Protein AF-D8M2W6-F1 (afdb_monomer)

InterPro domains:
  IPR029021 Protein-tyrosine phosphatase-like [SSF52799] (136-180)
  IPR039034 Inositol 3,4-bisphosphate 4-phosphatase [PTHR12187] (15-234)

Foldseek 3Di:
DDPVVVCVVVVCVPDDDDDDDADQDFDLDPVVVVCCVVCVPVLVVNLLSNVVSLVVVLVVVVQVVDPDDDDPDDLVQFADCPDPVRGHGNVVSVVVCCVVPPDSVDDDPLVVSLVVPVVCSVLSVVLVVVSPDPPSGDPCNVVSVLVVCVVVVHDDDDDDPLCAQQVLLVVQLSVLVVCCVVVVDPPVCSLVSSQVCLQPNDRLVVVCVVPVASAREDAPSSQVPDDPSSHHDPVRHDHDPD

Sequence (242 aa):
MTEFDFINTSRLHSLTIHVIPFFASIGVDVNQTISDLISQQNITIENNINRICFRDLLLYEVQLLSKDRLRPLSIALYNAPDSPAGTTIHMPRFFQYIFKNYDCSQTLDIDAINAQFPAVSEELRSVKRMLESKVLKNVDLILAFLDLAKKFHAGITVMCKSGKDRTGMLVSLSEVRAMGFANIIGNDSIQWYLDLIRGYGTRIMNAEKNTGKAQYMFNALQDKFLPDLLKAPRYNRGHGIT

Structure (mmCIF, N/CA/C/O backbone):
data_AF-D8M2W6-F1
#
_entry.id   AF-D8M2W6-F1
#
loop_
_atom_site.group_PDB
_atom_site.id
_atom_site.type_symbol
_atom_site.label_atom_id
_atom_site.label_alt_id
_atom_site.label_comp_id
_atom_site.label_asym_id
_atom_site.label_entity_id
_atom_site.label_seq_id
_atom_site.pdbx_PDB_ins_code
_atom_site.Cartn_x
_atom_site.Cartn_y
_atom_site.Cartn_z
_atom_site.occupancy
_atom_site.B_iso_or_equiv
_atom_site.auth_seq_id
_atom_site.auth_comp_id
_atom_site.auth_asym_id
_atom_site.auth_atom_id
_atom_site.pdbx_PDB_model_num
ATOM 1 N N . MET A 1 1 ? -14.587 -30.986 0.354 1.00 55.78 1 MET A N 1
ATOM 2 C CA . MET A 1 1 ? -15.642 -29.954 0.372 1.00 55.78 1 MET A CA 1
ATOM 3 C C . MET A 1 1 ? -15.114 -28.799 -0.452 1.00 55.78 1 MET A C 1
ATOM 5 O O . MET A 1 1 ? -14.031 -28.325 -0.135 1.00 55.78 1 MET A O 1
ATOM 9 N N . THR A 1 2 ? -15.761 -28.453 -1.563 1.00 82.06 2 THR A N 1
ATOM 10 C CA . THR A 1 2 ? -15.319 -27.317 -2.389 1.00 82.06 2 THR A CA 1
ATOM 11 C C . THR A 1 2 ? -15.711 -25.992 -1.719 1.00 82.06 2 THR A C 1
ATOM 13 O O . THR A 1 2 ? -16.596 -25.975 -0.863 1.00 82.06 2 THR A O 1
ATOM 16 N N . GLU A 1 3 ? -15.076 -24.872 -2.082 1.00 64.25 3 GLU A N 1
ATOM 17 C CA . GLU A 1 3 ? -15.460 -23.541 -1.568 1.00 64.25 3 GLU A CA 1
ATOM 18 C C . GLU A 1 3 ? -16.930 -23.212 -1.877 1.00 64.25 3 GLU A C 1
ATOM 20 O O . GLU A 1 3 ? -17.639 -22.651 -1.042 1.00 64.25 3 GLU A O 1
ATOM 25 N N . PHE A 1 4 ? -17.424 -23.641 -3.042 1.00 65.62 4 PHE A N 1
ATOM 26 C CA . PHE A 1 4 ? -18.830 -23.504 -3.419 1.00 65.62 4 PHE A CA 1
ATOM 27 C C . PHE A 1 4 ? -19.762 -24.356 -2.553 1.00 65.62 4 PHE A C 1
ATOM 29 O O . PHE A 1 4 ? -20.841 -23.885 -2.183 1.00 65.62 4 PHE A O 1
ATOM 36 N N . ASP A 1 5 ? -19.345 -25.568 -2.171 1.00 74.12 5 ASP A N 1
ATOM 37 C CA . ASP A 1 5 ? -20.110 -26.386 -1.225 1.00 74.12 5 ASP A CA 1
ATOM 38 C C . ASP A 1 5 ? -20.212 -25.683 0.128 1.00 74.12 5 ASP A C 1
ATOM 40 O O . ASP A 1 5 ? -21.303 -25.622 0.680 1.00 74.12 5 ASP A O 1
ATOM 44 N N . PHE A 1 6 ? -19.123 -25.078 0.621 1.00 72.75 6 PHE A N 1
ATOM 45 C CA . PHE A 1 6 ? -19.121 -24.333 1.883 1.00 72.75 6 PHE A CA 1
ATOM 46 C C . PHE A 1 6 ? -20.065 -23.124 1.855 1.00 72.75 6 PHE A C 1
ATOM 48 O O . PHE A 1 6 ? -20.808 -22.907 2.814 1.00 72.75 6 PHE A O 1
ATOM 55 N N . ILE A 1 7 ? -20.082 -22.353 0.764 1.00 69.62 7 ILE A N 1
ATOM 56 C CA . ILE A 1 7 ? -20.987 -21.203 0.594 1.00 69.62 7 ILE A CA 1
ATOM 57 C C . ILE A 1 7 ? -22.454 -21.661 0.593 1.00 69.62 7 ILE A C 1
ATOM 59 O O . ILE A 1 7 ? -23.294 -21.063 1.275 1.00 69.62 7 ILE A O 1
ATOM 63 N N . ASN A 1 8 ? -22.748 -22.751 -0.126 1.00 66.00 8 ASN A N 1
ATOM 64 C CA . ASN A 1 8 ? -24.074 -23.365 -0.191 1.00 66.00 8 ASN A CA 1
ATOM 65 C C . ASN A 1 8 ? -24.526 -23.902 1.174 1.00 66.00 8 ASN A C 1
ATOM 67 O O . ASN A 1 8 ? -25.620 -23.570 1.638 1.00 66.00 8 ASN A O 1
ATOM 71 N N . THR A 1 9 ? -23.691 -24.699 1.846 1.00 73.44 9 THR A N 1
ATOM 72 C CA . THR A 1 9 ? -24.032 -25.319 3.135 1.00 73.44 9 THR A CA 1
ATOM 73 C C . THR A 1 9 ? -24.126 -24.299 4.262 1.00 73.44 9 THR A C 1
ATOM 75 O O . THR A 1 9 ? -24.950 -24.456 5.160 1.00 73.44 9 THR A O 1
ATOM 78 N N . SER A 1 10 ? -23.335 -23.226 4.198 1.00 74.12 10 SER A N 1
ATOM 79 C CA . SER A 1 10 ? -23.307 -22.168 5.216 1.00 74.12 10 SER A CA 1
ATOM 80 C C . SER A 1 10 ? -24.365 -21.079 4.990 1.00 74.12 10 SER A C 1
ATOM 82 O O . SER A 1 10 ? -24.393 -20.099 5.731 1.00 74.12 10 SER A O 1
ATOM 84 N N . ARG A 1 11 ? -25.252 -21.236 3.989 1.00 68.31 11 ARG A N 1
ATOM 85 C CA . ARG A 1 11 ? -26.336 -20.289 3.649 1.00 68.31 11 ARG A CA 1
ATOM 86 C C . ARG A 1 11 ? -25.856 -18.841 3.470 1.00 68.31 11 ARG A C 1
ATOM 88 O O . ARG A 1 11 ? -26.590 -17.900 3.768 1.00 68.31 11 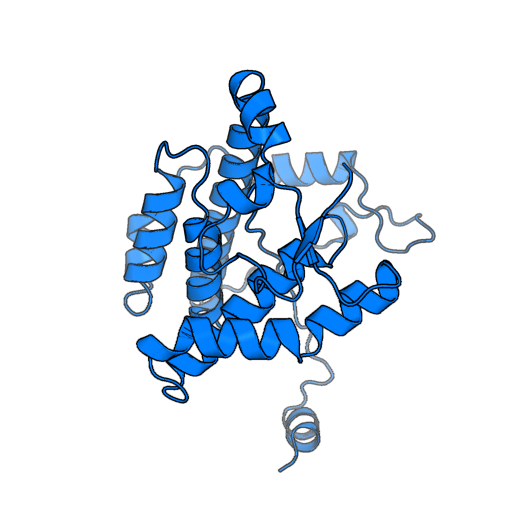ARG A O 1
ATOM 95 N N . LEU A 1 12 ? -24.639 -18.646 2.958 1.00 68.50 12 LEU A N 1
ATOM 96 C CA . LEU A 1 12 ? -24.058 -17.303 2.813 1.00 68.50 12 LEU A CA 1
ATOM 97 C C . LEU A 1 12 ? -24.709 -16.494 1.672 1.00 68.50 12 LEU A C 1
ATOM 99 O O . LEU A 1 12 ? -24.508 -15.288 1.594 1.00 68.50 12 LEU A O 1
ATOM 103 N N . HIS A 1 13 ? -25.534 -17.125 0.827 1.00 66.94 13 HIS A N 1
ATOM 104 C CA . HIS A 1 13 ? -26.205 -16.516 -0.337 1.00 66.94 13 HIS A CA 1
ATOM 105 C C . HIS A 1 13 ? -27.109 -15.321 -0.035 1.00 66.94 13 HIS A C 1
ATOM 107 O O . HIS A 1 13 ? -27.418 -14.548 -0.936 1.00 66.94 13 HIS A O 1
ATOM 113 N N . SER A 1 14 ? -27.561 -15.170 1.209 1.00 70.50 14 SER A N 1
ATOM 114 C CA . SER A 1 14 ? -28.421 -14.055 1.633 1.00 70.50 14 SER A CA 1
ATOM 115 C C . SER A 1 14 ? -27.714 -13.084 2.580 1.00 70.50 14 SER A C 1
ATOM 117 O O . SER A 1 14 ? -28.365 -12.220 3.165 1.00 70.50 14 SER A O 1
ATOM 119 N N . LEU A 1 15 ? -26.398 -13.229 2.765 1.00 71.12 15 LEU A N 1
ATOM 120 C CA . LEU A 1 15 ? -25.621 -12.330 3.607 1.00 71.12 15 LEU A CA 1
ATOM 121 C C . LEU A 1 15 ? -25.141 -11.120 2.812 1.00 71.12 15 LEU A C 1
ATOM 123 O O . LEU A 1 15 ? -24.516 -11.241 1.761 1.00 71.12 15 LEU A O 1
ATOM 127 N N . THR A 1 16 ? -25.376 -9.940 3.372 1.00 70.31 16 THR A N 1
ATOM 128 C CA . THR A 1 16 ? -24.775 -8.701 2.885 1.00 70.31 16 THR A CA 1
ATOM 129 C C . THR A 1 16 ? -23.376 -8.560 3.473 1.00 70.31 16 THR A C 1
ATOM 131 O O . THR A 1 16 ? -23.219 -8.445 4.690 1.00 70.31 16 THR A O 1
ATOM 134 N N . ILE A 1 17 ? -22.357 -8.541 2.613 1.00 74.56 17 ILE A N 1
ATOM 135 C CA . ILE A 1 17 ? -20.979 -8.218 2.996 1.00 74.56 17 ILE A CA 1
ATOM 136 C C . ILE A 1 17 ? -20.749 -6.734 2.719 1.00 74.56 17 ILE A C 1
ATOM 138 O O . ILE A 1 17 ? -20.920 -6.265 1.595 1.00 74.56 17 ILE A O 1
ATOM 142 N N . HIS A 1 18 ? -20.358 -5.991 3.750 1.00 73.25 18 HIS A N 1
ATOM 143 C CA . HIS A 1 18 ? -20.007 -4.583 3.619 1.00 73.25 18 HIS A CA 1
ATOM 144 C C . HIS A 1 18 ? -18.503 -4.436 3.408 1.00 73.25 18 HIS A C 1
ATOM 146 O O . HIS A 1 18 ? -17.713 -5.004 4.157 1.00 73.25 18 HIS A O 1
ATOM 152 N N . VAL A 1 19 ? -18.119 -3.646 2.407 1.00 77.94 19 VAL A N 1
ATOM 153 C CA . VAL A 1 19 ? -16.723 -3.286 2.144 1.00 77.94 19 VAL A CA 1
ATOM 154 C C . VAL A 1 19 ? -16.506 -1.859 2.628 1.00 77.94 19 VAL A C 1
ATOM 156 O O . VAL A 1 19 ? -17.160 -0.940 2.136 1.00 77.94 19 VAL A O 1
ATOM 159 N N . ILE A 1 20 ? -15.602 -1.679 3.592 1.00 81.69 20 ILE A N 1
ATOM 160 C CA . ILE A 1 20 ? -15.231 -0.366 4.125 1.00 81.69 20 ILE A CA 1
ATOM 161 C C . ILE A 1 20 ? -13.839 -0.007 3.589 1.00 81.69 20 ILE A C 1
ATOM 163 O O . ILE A 1 20 ? -12.870 -0.687 3.928 1.00 81.69 20 ILE A O 1
ATOM 167 N N . PRO A 1 21 ? -13.717 1.001 2.707 1.00 84.75 21 PRO A N 1
ATOM 168 C CA . PRO A 1 21 ? -12.430 1.384 2.148 1.00 84.75 21 PRO A CA 1
ATOM 169 C C . PRO A 1 21 ? -11.653 2.288 3.112 1.00 84.75 21 PRO A C 1
ATOM 171 O O . PRO A 1 21 ? -12.195 3.255 3.643 1.00 84.75 21 PRO A O 1
ATOM 174 N N . PHE A 1 22 ? -10.355 2.024 3.245 1.00 87.75 22 PHE A N 1
ATOM 175 C CA . PHE A 1 22 ? -9.396 2.903 3.913 1.00 87.75 22 PHE A CA 1
ATOM 176 C C . PHE A 1 22 ? -8.294 3.278 2.927 1.00 87.75 22 PHE A C 1
ATOM 178 O O . PHE A 1 22 ? -7.881 2.454 2.107 1.00 87.75 22 PHE A O 1
ATOM 185 N N . PHE A 1 23 ? -7.810 4.516 3.003 1.00 89.00 23 PHE A N 1
ATOM 186 C CA . PHE A 1 23 ? -6.789 5.017 2.090 1.00 89.00 23 PHE A CA 1
ATOM 187 C C . PHE A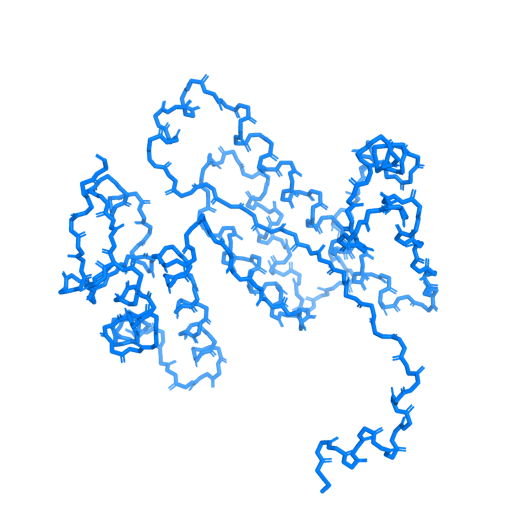 1 23 ? -5.470 5.256 2.818 1.00 89.00 23 PHE A C 1
ATOM 189 O O . PHE A 1 23 ? -5.422 5.870 3.879 1.00 89.00 23 PHE A O 1
ATOM 196 N N . ALA A 1 24 ? -4.390 4.804 2.193 1.00 89.06 24 ALA A N 1
ATOM 197 C CA . ALA A 1 24 ? -3.034 5.207 2.516 1.00 89.06 24 ALA A CA 1
ATOM 198 C C . ALA A 1 24 ? -2.418 5.795 1.247 1.00 89.06 24 ALA A C 1
ATOM 200 O O . ALA A 1 24 ? -2.439 5.171 0.183 1.00 89.06 24 ALA A O 1
ATOM 201 N N . SER A 1 25 ? -1.905 7.011 1.351 1.00 87.00 25 SER A N 1
ATOM 202 C CA . SER A 1 25 ? -1.406 7.799 0.229 1.00 87.00 25 SER A CA 1
ATOM 203 C C . SER A 1 25 ? 0.005 8.295 0.505 1.00 87.00 25 SER A C 1
ATOM 205 O O . SER A 1 25 ? 0.344 8.609 1.642 1.00 87.00 25 SER A O 1
ATOM 207 N N . ILE A 1 26 ? 0.838 8.309 -0.535 1.00 79.75 26 ILE A N 1
ATOM 208 C CA . ILE A 1 26 ? 2.197 8.846 -0.485 1.00 79.75 26 ILE A CA 1
ATOM 209 C C . ILE A 1 26 ? 2.545 9.488 -1.824 1.00 79.75 26 ILE A C 1
ATOM 211 O O . ILE A 1 26 ? 2.451 8.863 -2.890 1.00 79.75 26 ILE A O 1
ATOM 215 N N . GLY A 1 27 ? 3.006 10.731 -1.759 1.00 69.50 27 GLY A N 1
ATOM 216 C CA . GLY A 1 27 ? 3.519 11.470 -2.898 1.00 69.50 27 GLY A CA 1
ATOM 217 C C . GLY A 1 27 ? 4.914 10.985 -3.292 1.00 69.50 27 GLY A C 1
ATOM 218 O O . GLY A 1 27 ? 5.899 11.292 -2.627 1.00 69.50 27 GLY A O 1
ATOM 219 N N . VAL A 1 28 ? 5.026 10.279 -4.422 1.00 58.53 28 VAL A N 1
ATOM 220 C CA . VAL A 1 28 ? 6.311 9.766 -4.962 1.00 58.53 28 VAL A CA 1
ATOM 221 C C . VAL A 1 28 ? 6.871 10.645 -6.098 1.00 58.53 28 VAL A C 1
ATOM 223 O O . VAL A 1 28 ? 7.598 10.169 -6.963 1.00 58.53 28 VAL A O 1
ATOM 226 N N . ASP A 1 29 ? 6.493 11.923 -6.173 1.00 55.62 29 ASP A N 1
ATOM 227 C CA . ASP A 1 29 ? 6.907 12.810 -7.271 1.00 55.62 29 ASP A CA 1
ATOM 228 C C . ASP A 1 29 ? 7.964 13.831 -6.822 1.00 55.62 29 ASP A C 1
ATOM 230 O O . ASP A 1 29 ? 7.851 14.448 -5.762 1.00 55.62 29 ASP A O 1
ATOM 234 N N . VAL A 1 30 ? 9.002 13.988 -7.643 1.00 52.00 30 VAL A N 1
ATOM 235 C CA . VAL A 1 30 ? 10.160 14.863 -7.429 1.00 52.00 30 VAL A CA 1
ATOM 236 C C . VAL A 1 30 ? 9.902 16.279 -7.944 1.00 52.00 30 VAL A C 1
ATOM 238 O O . VAL A 1 30 ? 10.368 17.235 -7.329 1.00 52.00 30 VAL A O 1
ATOM 241 N N . ASN A 1 31 ? 9.090 16.437 -8.996 1.00 48.47 31 ASN A N 1
ATOM 242 C CA . ASN A 1 31 ? 8.586 17.755 -9.400 1.00 48.47 31 ASN A CA 1
ATOM 243 C C . ASN A 1 31 ? 7.638 18.303 -8.329 1.00 48.47 31 ASN A C 1
ATOM 245 O O . ASN A 1 31 ? 7.663 19.494 -8.024 1.00 48.47 31 ASN A O 1
ATOM 249 N N . GLN A 1 32 ? 6.895 17.399 -7.682 1.00 49.81 32 GLN A N 1
ATOM 250 C CA . GLN A 1 32 ? 6.163 17.703 -6.464 1.00 49.81 32 GLN A CA 1
ATOM 251 C C . GLN A 1 32 ? 7.141 18.043 -5.335 1.00 49.81 32 GLN A C 1
ATOM 253 O O . GLN A 1 32 ? 6.952 19.086 -4.766 1.00 49.81 32 GLN A O 1
ATOM 258 N N . THR A 1 33 ? 8.258 17.338 -5.085 1.00 46.72 33 THR A N 1
ATOM 259 C CA . THR A 1 33 ? 9.253 17.740 -4.048 1.00 46.72 33 THR A CA 1
ATOM 260 C C . THR A 1 33 ? 9.807 19.168 -4.222 1.00 46.72 33 THR A C 1
ATOM 262 O O . THR A 1 33 ? 9.994 19.873 -3.233 1.00 46.72 33 THR A O 1
ATOM 265 N N . ILE A 1 34 ? 10.051 19.620 -5.459 1.00 50.22 34 ILE A N 1
ATOM 266 C CA . ILE A 1 34 ? 10.475 21.007 -5.744 1.00 50.22 34 ILE A CA 1
ATOM 267 C C . ILE A 1 34 ? 9.300 21.983 -5.567 1.00 50.22 34 ILE A C 1
ATOM 269 O O . ILE A 1 34 ? 9.468 23.059 -4.998 1.00 50.22 34 ILE A O 1
ATOM 273 N N . SER A 1 35 ? 8.095 21.593 -5.988 1.00 48.81 35 SER A N 1
ATOM 274 C CA . SER A 1 35 ? 6.863 22.349 -5.741 1.00 48.81 35 SER A CA 1
ATOM 275 C C . SER A 1 35 ? 6.414 22.306 -4.273 1.00 48.81 35 SER A C 1
ATOM 277 O O . SER A 1 35 ? 5.733 23.216 -3.834 1.00 48.81 35 SER A O 1
ATOM 279 N N . ASP A 1 36 ? 6.822 21.320 -3.480 1.00 46.56 36 ASP A N 1
ATOM 280 C CA . ASP A 1 36 ? 6.480 21.084 -2.071 1.00 46.56 36 ASP A CA 1
ATOM 281 C C . ASP A 1 36 ? 7.340 21.963 -1.158 1.00 46.56 36 ASP A C 1
ATOM 283 O O . ASP A 1 36 ? 6.911 22.321 -0.062 1.00 46.56 36 ASP A O 1
ATOM 287 N N . LEU A 1 37 ? 8.513 22.400 -1.640 1.00 50.59 37 LEU A N 1
ATOM 288 C CA . LEU A 1 37 ? 9.212 23.554 -1.070 1.00 50.59 37 LEU A CA 1
ATOM 289 C C . LEU A 1 37 ? 8.371 24.843 -1.180 1.00 50.59 37 LEU A C 1
ATOM 291 O O . LEU A 1 37 ? 8.570 25.761 -0.391 1.00 50.59 37 LEU A O 1
ATOM 295 N N . ILE A 1 38 ? 7.432 24.903 -2.134 1.00 47.75 38 ILE A N 1
ATOM 296 C CA . ILE A 1 38 ? 6.571 26.060 -2.438 1.00 47.75 38 ILE A CA 1
ATOM 297 C C . ILE A 1 38 ? 5.111 25.837 -1.963 1.00 47.75 38 ILE A C 1
ATOM 299 O O . ILE A 1 38 ? 4.406 26.798 -1.674 1.00 47.75 38 ILE A O 1
ATOM 303 N N . SER A 1 39 ? 4.647 24.587 -1.820 1.00 53.22 39 SER A N 1
ATOM 304 C CA . SER A 1 39 ? 3.246 24.200 -1.573 1.00 53.22 39 SER A CA 1
ATOM 305 C C . SER A 1 39 ? 3.107 23.096 -0.508 1.00 53.22 39 SER A C 1
ATOM 307 O O . SER A 1 39 ? 2.500 22.048 -0.723 1.00 53.22 39 SER A O 1
ATOM 309 N N . GLN A 1 40 ? 3.621 23.366 0.699 1.00 62.09 40 GLN A N 1
ATOM 310 C CA . GLN A 1 40 ? 3.505 22.507 1.899 1.00 62.09 40 GLN A CA 1
ATOM 311 C C . GLN A 1 40 ? 2.076 21.988 2.173 1.00 62.09 40 GLN A C 1
ATOM 313 O O . GLN A 1 40 ? 1.897 20.935 2.783 1.00 62.09 40 GLN A O 1
ATOM 318 N N . GLN A 1 41 ? 1.058 22.700 1.683 1.00 68.12 41 GLN A N 1
ATOM 319 C CA . GLN A 1 41 ? -0.355 22.378 1.845 1.00 68.12 41 GLN A CA 1
ATOM 320 C C . GLN A 1 41 ? -0.737 20.983 1.320 1.00 68.12 41 GLN A C 1
ATOM 322 O O . GLN A 1 41 ? -1.519 20.300 1.975 1.00 68.12 41 GLN A O 1
ATOM 327 N N . ASN A 1 42 ? -0.175 20.519 0.197 1.00 72.62 42 ASN A N 1
ATOM 328 C CA . ASN A 1 42 ? -0.525 19.202 -0.358 1.00 72.62 42 ASN A CA 1
ATOM 329 C C . ASN A 1 42 ? -0.005 18.054 0.512 1.00 72.62 42 ASN A C 1
ATOM 331 O O . ASN A 1 42 ? -0.730 17.092 0.757 1.00 72.62 42 ASN A O 1
ATOM 335 N N . ILE A 1 43 ? 1.214 18.189 1.042 1.00 73.38 43 ILE A N 1
ATOM 336 C CA . ILE A 1 43 ? 1.784 17.233 2.001 1.00 73.38 43 ILE A CA 1
ATOM 337 C C . ILE A 1 43 ? 0.955 17.224 3.288 1.00 73.38 43 ILE A C 1
ATOM 339 O O . ILE A 1 43 ? 0.674 16.165 3.845 1.00 73.38 43 ILE A O 1
ATOM 343 N N . THR A 1 44 ? 0.526 18.397 3.766 1.00 77.50 44 THR A N 1
ATOM 344 C CA . THR A 1 44 ? -0.357 18.484 4.937 1.00 77.50 44 THR A CA 1
ATOM 345 C C . THR A 1 44 ? -1.695 17.788 4.690 1.00 77.50 44 THR A C 1
ATOM 347 O O . THR A 1 44 ? -2.153 17.045 5.554 1.00 77.50 44 THR A O 1
ATOM 350 N N . ILE A 1 45 ? -2.307 17.982 3.518 1.00 80.38 45 ILE A N 1
ATOM 351 C CA . ILE A 1 45 ? -3.559 17.313 3.145 1.00 80.38 45 ILE A CA 1
ATOM 352 C C . ILE A 1 45 ? -3.365 15.793 3.094 1.00 80.38 45 ILE A C 1
ATOM 354 O O . ILE A 1 45 ? -4.148 15.073 3.707 1.00 80.38 45 ILE A O 1
ATOM 358 N N . GLU A 1 46 ? -2.313 15.307 2.430 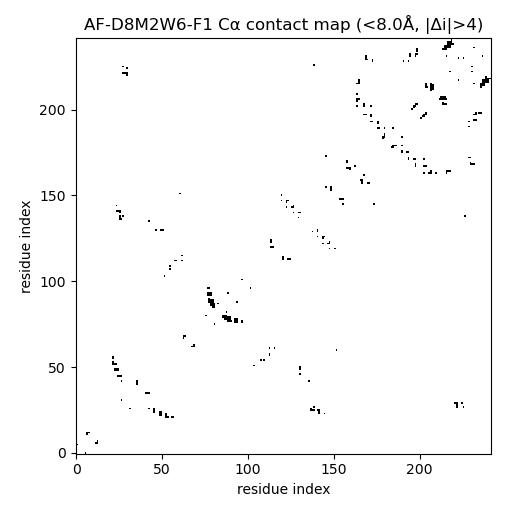1.00 82.81 46 GLU A N 1
ATOM 359 C CA . GLU A 1 46 ? -1.984 13.877 2.351 1.00 82.81 46 GLU A CA 1
ATOM 360 C C . GLU A 1 46 ? -1.814 13.256 3.747 1.00 82.81 46 GLU A C 1
ATOM 362 O O . GLU A 1 46 ? -2.445 12.249 4.076 1.00 82.81 46 GLU A O 1
ATOM 367 N N . ASN A 1 47 ? -1.036 13.906 4.617 1.00 81.44 47 ASN A N 1
ATOM 368 C CA . ASN A 1 47 ? -0.838 13.456 5.994 1.00 81.44 47 ASN A CA 1
ATOM 369 C C . ASN A 1 47 ? -2.139 13.460 6.806 1.00 81.44 47 ASN A C 1
ATOM 371 O O . ASN A 1 47 ? -2.380 12.529 7.574 1.00 81.44 47 ASN A O 1
ATOM 375 N N . ASN A 1 48 ? -2.996 14.468 6.631 1.00 81.94 48 ASN A N 1
ATOM 376 C CA . ASN A 1 48 ? -4.297 14.515 7.296 1.00 81.94 48 ASN A CA 1
ATOM 377 C C . ASN A 1 48 ? -5.213 13.381 6.821 1.00 81.94 48 ASN A C 1
ATOM 379 O O . ASN A 1 48 ? -5.830 12.723 7.655 1.00 81.94 48 ASN A O 1
ATOM 383 N N . ILE A 1 49 ? -5.255 13.098 5.514 1.00 84.56 49 ILE A N 1
ATOM 384 C CA . ILE A 1 49 ? -6.015 11.968 4.955 1.00 84.56 49 ILE A CA 1
ATOM 385 C C . ILE A 1 49 ? -5.526 10.651 5.560 1.00 84.56 49 ILE A C 1
ATOM 387 O O . ILE A 1 49 ? -6.338 9.868 6.051 1.00 84.56 49 ILE A O 1
ATOM 391 N N . ASN A 1 50 ? -4.209 10.426 5.587 1.00 88.88 50 ASN A N 1
ATOM 392 C CA . ASN A 1 50 ? -3.631 9.207 6.150 1.00 88.88 50 ASN A CA 1
ATOM 393 C C . ASN A 1 50 ? -3.933 9.059 7.648 1.00 88.88 50 ASN A C 1
ATOM 395 O O . ASN A 1 50 ? -4.238 7.959 8.103 1.00 88.88 50 ASN A O 1
ATOM 399 N N . ARG A 1 51 ? -3.886 10.155 8.420 1.00 84.81 51 ARG A N 1
ATOM 400 C CA . ARG A 1 51 ? -4.235 10.156 9.851 1.00 84.81 51 ARG A CA 1
ATOM 401 C C . ARG A 1 51 ? -5.699 9.806 10.082 1.00 84.81 51 ARG A C 1
ATOM 403 O O . ARG A 1 51 ? -5.980 8.968 10.930 1.00 84.81 51 ARG A O 1
ATOM 410 N N . ILE A 1 52 ? -6.606 10.417 9.321 1.00 81.88 52 ILE A N 1
ATOM 411 C CA . ILE A 1 52 ? -8.050 10.154 9.385 1.00 81.88 52 ILE A CA 1
ATOM 412 C C . ILE A 1 52 ? -8.332 8.688 9.034 1.00 81.88 52 ILE A C 1
ATOM 414 O O . ILE A 1 52 ? -8.986 7.992 9.805 1.00 81.88 52 ILE A O 1
ATOM 418 N N . CYS A 1 53 ? -7.765 8.187 7.932 1.00 87.75 53 CYS A N 1
ATOM 419 C CA . CYS A 1 53 ? -7.959 6.801 7.505 1.00 87.75 53 CYS A CA 1
ATOM 420 C C . CYS A 1 53 ? -7.366 5.792 8.496 1.00 87.75 53 CYS A C 1
ATOM 422 O O . CYS A 1 53 ? -7.983 4.762 8.748 1.00 87.75 53 CYS A O 1
ATOM 424 N N . PHE A 1 54 ? -6.199 6.083 9.083 1.00 88.06 54 PHE A N 1
ATOM 425 C CA . PHE A 1 54 ? -5.623 5.248 10.137 1.00 88.06 54 PHE A CA 1
ATOM 426 C C . PHE A 1 54 ? -6.532 5.214 11.368 1.00 88.06 54 PHE A C 1
ATOM 428 O O . PHE A 1 54 ? -6.846 4.137 11.859 1.00 88.06 54 PHE A O 1
ATOM 435 N N . ARG A 1 55 ? -7.024 6.374 11.816 1.00 84.50 55 ARG A N 1
ATOM 436 C CA . ARG A 1 55 ? -8.010 6.483 12.901 1.00 84.50 55 ARG A CA 1
ATOM 437 C C . ARG A 1 55 ? -9.246 5.620 12.631 1.00 84.50 55 ARG A C 1
ATOM 439 O O . ARG A 1 55 ? -9.645 4.852 13.503 1.00 84.50 55 ARG A O 1
ATOM 446 N N . ASP A 1 56 ? -9.831 5.731 11.443 1.00 82.69 56 ASP A N 1
ATOM 447 C CA . ASP A 1 56 ? -11.054 5.001 11.100 1.00 82.69 56 ASP A CA 1
ATOM 448 C C . ASP A 1 56 ? -10.837 3.504 10.992 1.00 82.69 56 ASP A C 1
ATOM 450 O O . ASP A 1 56 ? -11.705 2.744 11.413 1.00 82.69 56 ASP A O 1
ATOM 454 N N . LEU A 1 57 ? -9.679 3.082 10.482 1.00 86.75 57 LEU A N 1
ATOM 455 C CA . LEU A 1 57 ? -9.298 1.676 10.462 1.00 86.75 57 LEU A CA 1
ATOM 456 C C . LEU A 1 57 ? -9.299 1.109 11.884 1.00 86.75 57 LEU A C 1
ATOM 458 O O . LEU A 1 57 ? -9.916 0.079 12.128 1.00 86.75 57 LEU A O 1
ATOM 462 N N . LEU A 1 58 ? -8.675 1.800 12.841 1.00 85.69 58 LEU A N 1
ATOM 463 C CA . LEU A 1 58 ? -8.625 1.315 14.222 1.00 85.69 58 LEU A CA 1
ATOM 464 C C . LEU A 1 58 ? -9.995 1.299 14.893 1.00 85.69 58 LEU A C 1
ATOM 466 O O . LEU A 1 58 ? -10.318 0.347 15.598 1.00 85.69 58 LEU A O 1
ATOM 470 N N . LEU A 1 59 ? -10.812 2.330 14.671 1.00 81.62 59 LEU A N 1
ATOM 471 C CA . LEU A 1 59 ? -12.180 2.347 15.185 1.00 81.62 59 LEU A CA 1
ATOM 472 C C . LEU A 1 59 ? -13.015 1.206 14.606 1.00 81.62 59 LEU A C 1
ATOM 474 O O . LEU A 1 59 ? -13.754 0.561 15.346 1.00 81.62 59 LEU A O 1
ATOM 478 N N . TYR A 1 60 ? -12.874 0.942 13.308 1.00 83.25 60 TYR A N 1
ATOM 479 C CA . TYR A 1 60 ? -13.542 -0.168 12.645 1.00 83.25 60 TYR A CA 1
ATOM 480 C C . TYR A 1 60 ? -13.105 -1.517 13.225 1.00 83.25 60 TYR A C 1
ATOM 482 O O . TYR A 1 60 ? -13.957 -2.337 13.552 1.00 83.25 60 TYR A O 1
ATOM 490 N N . GLU A 1 61 ? -11.808 -1.728 13.449 1.00 84.88 61 GLU A N 1
ATOM 491 C CA . GLU A 1 61 ? -11.296 -2.959 14.063 1.00 84.88 61 GLU A CA 1
ATOM 492 C C . GLU A 1 61 ? -11.778 -3.138 15.512 1.00 84.88 61 GLU A C 1
ATOM 494 O O . GLU A 1 61 ? -12.228 -4.220 15.889 1.00 84.88 61 GLU A O 1
ATOM 499 N N . VAL A 1 62 ? -11.771 -2.074 16.332 1.00 82.44 62 VAL A N 1
ATOM 500 C CA . VAL A 1 62 ? -12.300 -2.133 17.714 1.00 82.44 62 VAL A CA 1
ATOM 501 C C . VAL A 1 62 ? -13.770 -2.520 17.680 1.00 82.44 62 VAL A C 1
ATOM 503 O O . VAL A 1 62 ? -14.260 -3.291 18.506 1.00 82.44 62 VAL A O 1
ATOM 506 N N . GLN A 1 63 ? -14.483 -1.991 16.696 1.00 80.50 63 GLN A N 1
ATOM 507 C CA . GLN A 1 63 ? -15.879 -2.283 16.505 1.00 80.50 63 GLN A CA 1
ATOM 508 C C . GLN A 1 63 ? -16.130 -3.717 16.022 1.00 80.50 63 GLN A C 1
ATOM 510 O O . GLN A 1 63 ? -17.097 -4.327 16.466 1.00 80.50 63 GLN A O 1
ATOM 515 N N . LEU A 1 64 ? -15.283 -4.281 15.159 1.00 80.00 64 LEU A N 1
ATOM 516 C CA . LEU A 1 64 ? -15.383 -5.690 14.766 1.00 80.00 64 LEU A CA 1
ATOM 517 C C . LEU A 1 64 ? -15.231 -6.633 15.967 1.00 80.00 64 LEU A C 1
ATOM 519 O O . LEU A 1 64 ? -15.863 -7.690 15.998 1.00 80.00 64 LEU A O 1
ATOM 523 N N . LEU A 1 65 ? -14.429 -6.240 16.961 1.00 78.81 65 LEU A N 1
ATOM 524 C CA . LEU A 1 65 ? -14.292 -6.962 18.227 1.00 78.81 65 LEU A CA 1
ATOM 525 C C . LEU A 1 65 ? -15.470 -6.727 19.185 1.00 78.81 65 LEU A C 1
ATOM 527 O O . LEU A 1 65 ? -15.746 -7.570 20.045 1.00 78.81 65 LEU A O 1
ATOM 531 N N . SER A 1 66 ? -16.171 -5.598 19.064 1.00 77.56 66 SER A N 1
ATOM 532 C CA . SER A 1 66 ? -17.313 -5.274 19.914 1.00 77.56 66 SER A CA 1
ATOM 533 C C . SER A 1 66 ? -18.582 -6.001 19.443 1.00 77.56 66 SER A C 1
ATOM 535 O O . SER A 1 66 ? -18.807 -6.260 18.262 1.00 77.56 66 SER A O 1
ATOM 537 N N . LYS A 1 67 ? -19.449 -6.384 20.389 1.00 65.75 67 LYS A N 1
ATOM 538 C CA . LYS A 1 67 ? -20.712 -7.076 20.064 1.00 65.75 67 LYS A CA 1
ATOM 539 C C . LYS A 1 67 ? -21.737 -6.152 19.386 1.00 65.75 67 LYS A C 1
ATOM 541 O O . LYS A 1 67 ? -22.661 -6.651 18.741 1.00 65.75 67 LYS A O 1
ATOM 546 N N . ASP A 1 68 ? -21.555 -4.836 19.499 1.00 61.47 68 ASP A N 1
ATOM 547 C CA . ASP A 1 68 ? -22.426 -3.815 18.921 1.00 61.47 68 ASP A CA 1
ATOM 548 C C . ASP A 1 68 ? -21.987 -3.466 17.495 1.00 61.47 68 ASP A C 1
ATOM 550 O O . ASP A 1 68 ? -21.264 -2.505 17.217 1.00 61.47 68 ASP A O 1
ATOM 554 N N . ARG A 1 69 ? -22.482 -4.259 16.543 1.00 60.06 69 ARG A N 1
ATOM 555 C CA . ARG A 1 69 ? -22.386 -3.920 15.122 1.00 60.06 69 ARG A CA 1
ATOM 556 C C . ARG A 1 69 ? -23.213 -2.660 14.859 1.00 60.06 69 ARG A C 1
ATOM 558 O O . ARG A 1 69 ? -24.440 -2.689 14.962 1.00 60.06 69 ARG A O 1
ATOM 565 N N . LEU A 1 70 ? -22.565 -1.555 14.482 1.00 55.53 70 LEU A N 1
ATOM 566 C CA . LEU A 1 70 ? -23.280 -0.386 13.968 1.00 55.53 70 LEU A CA 1
ATOM 567 C C . LEU A 1 70 ? -23.946 -0.826 12.677 1.00 55.53 70 LEU A C 1
ATOM 569 O O . LEU A 1 70 ? -23.337 -1.490 11.835 1.00 55.53 70 LEU A O 1
ATOM 573 N N . ARG A 1 71 ? -25.200 -0.416 12.508 1.00 56.34 71 ARG A N 1
ATOM 574 C CA . ARG A 1 71 ? -25.816 -0.467 11.191 1.00 56.34 71 ARG A CA 1
ATOM 575 C C . ARG A 1 71 ? -25.018 0.466 10.281 1.00 56.34 71 ARG A C 1
ATOM 577 O O . ARG A 1 71 ? -24.908 1.648 10.615 1.00 56.34 71 ARG A O 1
ATOM 584 N N . PRO A 1 72 ? -24.457 -0.033 9.169 1.00 55.34 72 PRO A N 1
ATOM 585 C CA . PRO A 1 72 ? -23.775 0.832 8.228 1.00 55.34 72 PRO A CA 1
ATOM 586 C C . PRO A 1 72 ? -24.752 1.904 7.744 1.00 55.34 72 PRO A C 1
ATOM 588 O O . PRO A 1 72 ? -25.910 1.626 7.419 1.00 55.34 72 PRO A O 1
ATOM 591 N N . LEU A 1 73 ? -24.284 3.148 7.753 1.00 59.59 73 LEU A N 1
ATOM 592 C CA . LEU A 1 73 ? -25.057 4.291 7.291 1.00 59.59 73 LEU A CA 1
ATOM 593 C C . LEU A 1 73 ? -25.311 4.147 5.787 1.00 59.59 73 LEU A C 1
ATOM 595 O O . LEU A 1 73 ? -24.412 3.822 5.012 1.00 59.59 73 LEU A O 1
ATOM 599 N N . SER A 1 74 ? -26.566 4.348 5.382 1.00 65.56 74 SER A N 1
ATOM 600 C CA . SER A 1 74 ? -26.992 4.114 4.003 1.00 65.56 74 SER A CA 1
ATOM 601 C C . SER A 1 74 ? -26.277 5.056 3.037 1.00 65.56 74 SER A C 1
ATOM 603 O O . SER A 1 74 ? -26.349 6.276 3.175 1.00 65.56 74 SER A O 1
ATOM 605 N N . ILE A 1 75 ? -25.661 4.486 2.001 1.00 66.12 75 ILE A N 1
ATOM 606 C CA . ILE A 1 75 ? -25.028 5.224 0.896 1.00 66.12 75 ILE A CA 1
ATOM 607 C C . ILE A 1 75 ? -26.057 6.132 0.180 1.00 66.12 75 ILE A C 1
ATOM 609 O O . ILE A 1 75 ? -25.707 7.177 -0.370 1.00 66.12 75 ILE A O 1
ATOM 613 N N . ALA A 1 76 ? -27.357 5.816 0.273 1.00 66.94 76 ALA A N 1
ATOM 614 C CA . ALA A 1 76 ? -28.438 6.663 -0.239 1.00 66.94 76 ALA A CA 1
ATOM 615 C C . ALA A 1 76 ? -28.458 8.080 0.371 1.00 66.94 76 ALA A C 1
ATOM 617 O O . ALA A 1 76 ? -29.023 8.992 -0.228 1.00 66.94 76 ALA A O 1
ATOM 618 N N . LEU A 1 77 ? -27.830 8.286 1.536 1.00 70.75 77 LEU A N 1
ATOM 619 C CA . LEU A 1 77 ? -27.744 9.596 2.187 1.00 70.75 77 LEU A CA 1
ATOM 620 C C . LEU A 1 77 ? -26.923 10.609 1.380 1.00 70.75 77 LEU A C 1
ATOM 622 O O . LEU A 1 77 ? -27.179 11.807 1.481 1.00 70.75 77 LEU A O 1
ATOM 626 N N . TYR A 1 78 ? -25.956 10.147 0.584 1.00 73.69 78 TYR A N 1
ATOM 627 C CA . TYR A 1 78 ? -25.050 11.020 -0.167 1.00 73.69 78 TYR A CA 1
ATOM 628 C C . TYR A 1 78 ? -24.909 10.669 -1.652 1.00 73.69 78 TYR A C 1
ATOM 630 O O . TYR A 1 78 ? -24.266 11.422 -2.384 1.00 73.69 78 TYR A O 1
ATOM 638 N N . ASN A 1 79 ? -25.534 9.593 -2.130 1.00 77.25 79 ASN A N 1
ATOM 639 C CA . ASN A 1 79 ? -25.649 9.338 -3.563 1.00 77.25 79 ASN A CA 1
ATOM 640 C C . ASN A 1 79 ? -26.625 10.311 -4.243 1.00 77.25 79 ASN A C 1
ATOM 642 O O . ASN A 1 79 ? -27.584 10.801 -3.641 1.00 77.25 79 ASN A O 1
ATOM 646 N N . ALA A 1 80 ? -26.372 10.562 -5.526 1.00 72.38 80 ALA A N 1
ATOM 647 C CA . ALA A 1 80 ? -27.290 11.176 -6.469 1.00 72.38 80 ALA A CA 1
ATOM 648 C C . ALA A 1 80 ? -28.219 10.074 -7.017 1.00 72.38 80 ALA A C 1
ATOM 650 O O . ALA A 1 80 ? -27.781 9.303 -7.875 1.00 72.38 80 ALA A O 1
ATOM 651 N N . PRO A 1 81 ? -29.467 9.958 -6.519 1.00 65.19 81 PRO A N 1
ATOM 652 C CA . PRO A 1 81 ? -30.381 8.885 -6.918 1.00 65.19 81 PRO A CA 1
ATOM 653 C C . PRO A 1 81 ? -30.777 8.962 -8.400 1.00 65.19 81 PRO A C 1
ATOM 655 O O . PRO A 1 81 ? -31.136 7.948 -8.984 1.00 65.19 81 PRO A O 1
ATOM 658 N N . ASP A 1 82 ? -30.645 10.142 -9.008 1.00 70.06 82 ASP A N 1
ATOM 659 C CA . ASP A 1 82 ? -31.078 10.423 -10.381 1.00 70.06 82 ASP A CA 1
ATOM 660 C C . ASP A 1 82 ? -29.938 10.304 -11.411 1.00 70.06 82 ASP A C 1
ATOM 662 O O . ASP A 1 82 ? -30.122 10.604 -12.590 1.00 70.06 82 ASP A O 1
ATOM 666 N N . SER A 1 83 ? -28.732 9.904 -10.986 1.00 67.56 83 SER A N 1
ATOM 667 C CA . SER A 1 83 ? -27.605 9.743 -11.908 1.00 67.56 83 SER A CA 1
ATOM 668 C C . SER A 1 83 ? -27.760 8.464 -12.741 1.00 67.56 83 SER A C 1
ATOM 670 O O . SER A 1 83 ? -27.869 7.381 -12.160 1.00 67.56 83 SER A O 1
ATOM 672 N N . PRO A 1 84 ? -27.642 8.532 -14.083 1.00 56.66 84 PRO A N 1
ATOM 673 C CA . PRO A 1 84 ? -27.625 7.350 -14.950 1.00 56.66 84 PRO A CA 1
ATOM 674 C C . PRO A 1 84 ? -26.510 6.349 -14.606 1.00 56.66 84 PRO A C 1
ATOM 676 O O . PRO A 1 84 ? -26.596 5.181 -14.970 1.00 56.66 84 PRO A O 1
ATOM 679 N N . ALA A 1 85 ? -25.461 6.798 -13.903 1.00 61.47 85 ALA A N 1
ATOM 680 C CA . ALA A 1 85 ? -24.347 5.965 -13.455 1.00 61.47 85 ALA A CA 1
ATOM 681 C C . ALA A 1 85 ? -24.619 5.223 -12.127 1.00 61.47 85 ALA A C 1
ATOM 683 O O . ALA A 1 85 ? -23.727 4.548 -11.621 1.00 61.47 85 ALA A O 1
ATOM 684 N N . GLY A 1 86 ? -25.813 5.360 -11.532 1.00 54.56 86 GLY A N 1
ATOM 685 C CA . GLY A 1 86 ? -26.303 4.562 -10.396 1.00 54.56 86 GLY A CA 1
ATOM 686 C C . GLY A 1 86 ? -25.649 4.823 -9.029 1.00 54.56 86 GLY A C 1
ATOM 687 O O . GLY A 1 86 ? -26.245 4.506 -8.003 1.00 54.56 86 GLY A O 1
ATOM 688 N N . THR A 1 87 ? -24.456 5.426 -8.978 1.00 63.16 87 THR A N 1
ATOM 689 C CA . THR A 1 87 ? -23.697 5.668 -7.732 1.00 63.16 87 THR A CA 1
ATOM 690 C C . THR A 1 87 ? -22.820 6.926 -7.797 1.00 63.16 87 THR A C 1
ATOM 692 O O . THR A 1 87 ? -21.658 6.914 -7.389 1.00 63.16 87 THR A O 1
ATOM 695 N N . THR A 1 88 ? -23.323 8.030 -8.352 1.00 74.88 88 THR A N 1
ATOM 696 C CA . THR A 1 88 ? -22.571 9.299 -8.342 1.00 74.88 88 THR A CA 1
ATOM 697 C C . THR A 1 88 ? -22.722 9.987 -6.988 1.00 74.88 88 THR A C 1
ATOM 699 O O . THR A 1 88 ? -23.836 10.150 -6.503 1.00 74.88 88 THR A O 1
ATOM 702 N N . ILE A 1 89 ? -21.618 10.417 -6.378 1.00 78.44 89 ILE A N 1
ATOM 703 C CA . ILE A 1 89 ? -21.643 11.146 -5.103 1.00 78.44 89 ILE A CA 1
ATOM 704 C C . ILE A 1 89 ? -22.234 12.544 -5.330 1.00 78.44 89 ILE A C 1
ATOM 706 O O . ILE A 1 89 ? -21.713 13.331 -6.120 1.00 78.44 89 ILE A O 1
ATOM 710 N N . HIS A 1 90 ? -23.301 12.883 -4.607 1.00 84.19 90 HIS A N 1
ATOM 711 C CA . HIS A 1 90 ? -23.854 14.233 -4.588 1.00 84.19 90 HIS A CA 1
ATOM 712 C C . HIS A 1 90 ? -23.079 15.084 -3.572 1.00 84.19 90 HIS A C 1
ATOM 714 O O . HIS A 1 90 ? -23.404 15.096 -2.381 1.00 84.19 90 HIS A O 1
ATOM 720 N N . MET A 1 91 ? -22.055 15.808 -4.039 1.00 83.38 91 MET A N 1
ATOM 721 C CA . MET A 1 91 ? -21.078 16.511 -3.188 1.00 83.38 91 MET A CA 1
ATOM 722 C C . MET A 1 91 ? -21.696 17.334 -2.038 1.00 83.38 91 MET A C 1
ATOM 724 O O . MET A 1 91 ? -21.257 17.154 -0.906 1.00 83.38 91 MET A O 1
ATOM 728 N N . PRO A 1 92 ? -22.755 18.151 -2.232 1.00 86.06 92 PRO A N 1
ATOM 729 C CA . PRO A 1 92 ? -23.393 18.855 -1.114 1.00 86.06 92 PRO A CA 1
ATOM 730 C C . PRO A 1 92 ? -23.958 17.941 -0.016 1.00 86.06 92 PRO A C 1
ATOM 732 O O . PRO A 1 92 ? -23.806 18.233 1.168 1.00 86.06 92 PRO A O 1
ATOM 735 N N . ARG A 1 93 ? -24.585 16.818 -0.396 1.00 83.38 93 ARG A N 1
ATOM 736 C CA . ARG A 1 93 ? -25.146 15.849 0.562 1.00 83.38 93 ARG A CA 1
ATOM 737 C C . ARG A 1 93 ? -24.027 15.099 1.268 1.00 83.38 93 ARG A C 1
ATOM 739 O O . ARG A 1 93 ? -24.110 14.874 2.468 1.00 83.38 93 ARG A O 1
ATOM 746 N N . PHE A 1 94 ? -22.969 14.766 0.532 1.00 82.31 94 PHE A N 1
ATOM 747 C CA . PHE A 1 94 ? -21.764 14.172 1.093 1.00 82.31 94 PHE A CA 1
ATOM 748 C C . PHE A 1 94 ? -21.112 15.087 2.134 1.00 82.31 94 PHE A C 1
ATOM 750 O O . PHE A 1 94 ? -20.871 14.647 3.250 1.00 82.31 94 PHE A O 1
ATOM 757 N N . PHE A 1 95 ? -20.908 16.372 1.833 1.00 81.88 95 PHE A N 1
ATOM 758 C CA . PHE A 1 95 ? -20.354 17.313 2.808 1.00 81.88 95 PHE A CA 1
ATOM 759 C C . PHE A 1 95 ? -21.246 17.457 4.039 1.00 81.88 95 PHE A C 1
ATOM 761 O O . PHE A 1 95 ? -20.750 17.339 5.155 1.00 81.88 95 PHE A O 1
ATOM 768 N N . GLN A 1 96 ? -22.558 17.644 3.862 1.00 83.00 96 GLN A N 1
ATOM 769 C CA . GLN A 1 96 ? -23.499 17.674 4.989 1.00 83.00 96 GLN A CA 1
ATOM 770 C C . GLN A 1 96 ? -23.430 16.395 5.828 1.00 83.00 96 GLN A C 1
ATOM 772 O O . GLN A 1 96 ? -23.452 16.457 7.055 1.00 83.00 96 GLN A O 1
ATOM 777 N N . TYR A 1 97 ? -23.324 15.239 5.174 1.00 79.69 97 TYR A N 1
ATOM 778 C CA . TYR A 1 97 ? -23.168 13.956 5.841 1.00 79.69 97 TYR A CA 1
ATOM 779 C C . TYR A 1 97 ? -21.873 13.897 6.659 1.00 79.69 97 TYR A C 1
ATOM 781 O O . TYR A 1 97 ? -21.934 13.529 7.832 1.00 79.69 97 TYR A O 1
ATOM 789 N N . ILE A 1 98 ? -20.736 14.290 6.077 1.00 78.12 98 ILE A N 1
ATOM 790 C CA . ILE A 1 98 ? -19.442 14.329 6.767 1.00 78.12 98 ILE A CA 1
ATOM 791 C C . ILE A 1 98 ? -19.519 15.273 7.968 1.00 78.12 98 ILE A C 1
ATOM 793 O O . ILE A 1 98 ? -19.275 14.837 9.084 1.00 78.12 98 ILE A O 1
ATOM 797 N N . PHE A 1 99 ? -19.968 16.516 7.791 1.00 79.12 99 PHE A N 1
ATOM 798 C CA . PHE A 1 99 ? -20.049 17.481 8.895 1.00 79.12 99 PHE A CA 1
ATOM 799 C C . PHE A 1 99 ? -21.020 17.073 10.010 1.00 79.12 99 PHE A C 1
ATOM 801 O O . PHE A 1 99 ? -20.844 17.489 11.150 1.00 79.12 99 PHE A O 1
ATOM 808 N N . LYS A 1 100 ? -22.049 16.274 9.701 1.00 80.31 100 LYS A N 1
ATOM 809 C CA . LYS A 1 100 ? -23.024 15.807 10.693 1.00 80.31 100 LYS A CA 1
ATOM 810 C C . LYS A 1 100 ? -22.558 14.570 11.459 1.00 80.31 100 LYS A C 1
ATOM 812 O O . LYS A 1 100 ? -22.876 14.440 12.636 1.00 80.31 100 LYS A O 1
ATOM 817 N N . ASN A 1 101 ? -21.901 13.631 10.779 1.00 72.25 101 ASN A N 1
ATOM 818 C CA . ASN A 1 101 ? -21.617 12.302 11.333 1.00 72.25 101 ASN A CA 1
ATOM 819 C C . ASN A 1 101 ? -20.140 12.092 11.666 1.00 72.25 101 ASN A C 1
ATOM 821 O O . ASN A 1 101 ? -19.804 11.104 12.314 1.00 72.25 101 ASN A O 1
ATOM 825 N N . TYR A 1 102 ? -19.264 12.977 11.200 1.00 71.44 102 TYR A N 1
ATOM 826 C CA . TYR A 1 102 ? -17.829 12.817 11.312 1.00 71.44 102 TYR A CA 1
ATOM 827 C C . TYR A 1 102 ? -17.230 14.006 12.064 1.00 71.44 102 TYR A C 1
ATOM 829 O O . TYR A 1 102 ? -17.094 15.108 11.533 1.00 71.44 102 TYR A O 1
ATOM 837 N N . ASP A 1 103 ? -16.878 13.776 13.327 1.00 71.75 103 ASP A N 1
ATOM 838 C CA . ASP A 1 103 ? -16.219 14.775 14.160 1.00 71.75 103 ASP A CA 1
ATOM 839 C C . ASP A 1 103 ? -14.697 14.706 13.970 1.00 71.75 103 ASP A C 1
ATOM 841 O O . ASP A 1 103 ? -13.985 13.989 14.674 1.00 71.75 103 ASP A O 1
ATOM 845 N N . CYS A 1 104 ? -14.189 15.478 13.005 1.00 63.97 104 CYS A N 1
ATOM 846 C CA . CYS A 1 104 ? -12.750 15.624 12.763 1.00 63.97 104 CYS A CA 1
ATOM 847 C C . CYS A 1 104 ? -11.998 16.302 13.924 1.00 63.97 104 CYS A C 1
ATOM 849 O O . CYS A 1 104 ? -10.768 16.315 13.906 1.00 63.97 104 CYS A O 1
ATOM 851 N N . SER A 1 105 ? -12.702 16.904 14.891 1.00 67.19 105 SER A N 1
ATOM 852 C CA . SER A 1 105 ? -12.089 17.542 16.062 1.00 67.19 105 SER A CA 1
ATOM 853 C C . SER A 1 105 ? -11.903 16.580 17.235 1.00 67.19 105 SER A C 1
ATOM 855 O O . SER A 1 105 ? -11.136 16.872 18.154 1.00 67.19 105 SER A O 1
ATOM 857 N N . GLN A 1 106 ? -12.543 15.408 17.184 1.00 70.44 106 GLN A N 1
ATOM 858 C CA . GLN A 1 106 ? -12.416 14.391 18.214 1.00 70.44 106 GLN A CA 1
ATOM 859 C C . GLN A 1 106 ? -10.987 13.832 18.259 1.00 70.44 106 GLN A C 1
ATOM 861 O O . GLN A 1 106 ? -10.548 13.084 17.381 1.00 70.44 106 GLN A O 1
ATOM 866 N N . THR A 1 107 ? -10.273 14.140 19.339 1.00 66.88 107 THR A N 1
ATOM 867 C CA . THR A 1 107 ? -8.999 13.501 19.669 1.00 66.88 107 THR A CA 1
ATOM 868 C C . THR A 1 107 ? -9.246 12.042 20.042 1.00 66.88 107 THR A C 1
ATOM 870 O O . THR A 1 107 ? -9.926 11.763 21.031 1.00 66.88 107 THR A O 1
ATOM 873 N N . LEU A 1 108 ? -8.699 11.106 19.266 1.00 69.19 108 LEU A N 1
ATOM 874 C CA . LEU A 1 108 ? -8.675 9.701 19.660 1.00 69.19 108 LEU A CA 1
ATOM 875 C C . LEU A 1 108 ? -7.446 9.404 20.499 1.00 69.19 108 LEU A C 1
ATOM 877 O O . LEU A 1 108 ? -6.326 9.747 20.116 1.00 69.19 108 LEU A O 1
ATOM 881 N N . ASP A 1 109 ? -7.661 8.677 21.588 1.00 78.50 109 ASP A N 1
ATOM 882 C CA . ASP A 1 109 ? -6.581 8.030 22.314 1.00 78.50 109 ASP A CA 1
ATOM 883 C C . ASP A 1 109 ? -6.134 6.780 21.543 1.00 78.50 109 ASP A C 1
ATOM 885 O O . ASP A 1 109 ? -6.591 5.657 21.771 1.00 78.50 109 ASP A O 1
ATOM 889 N N . ILE A 1 110 ? -5.254 7.003 20.566 1.00 73.31 110 ILE A N 1
ATOM 890 C CA . ILE A 1 110 ? -4.675 5.936 19.748 1.00 73.31 110 ILE A CA 1
ATOM 891 C C . ILE A 1 110 ? -3.917 4.935 20.634 1.00 73.31 110 ILE A C 1
ATOM 893 O O . ILE A 1 110 ? -3.874 3.758 20.297 1.00 73.31 110 ILE A O 1
ATOM 897 N N . ASP A 1 111 ? -3.351 5.352 21.773 1.00 78.31 111 ASP A N 1
ATOM 898 C CA . ASP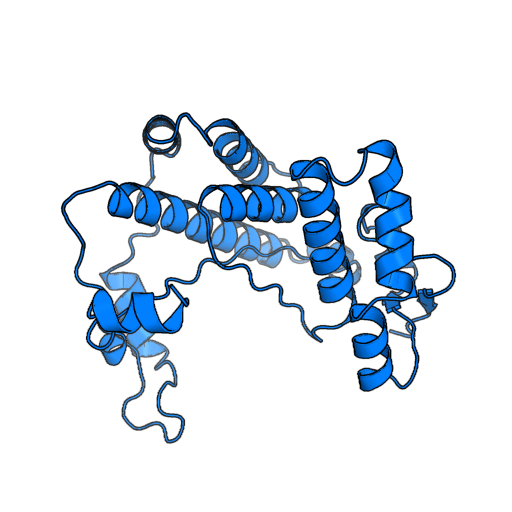 A 1 111 ? -2.615 4.440 22.656 1.00 78.31 111 ASP A CA 1
ATOM 899 C C . ASP A 1 111 ? -3.556 3.494 23.405 1.00 78.31 111 ASP A C 1
ATOM 901 O O . ASP A 1 111 ? -3.298 2.288 23.453 1.00 78.31 111 ASP A O 1
ATOM 905 N N . ALA A 1 112 ? -4.687 4.000 23.901 1.00 82.25 112 ALA A N 1
ATOM 906 C CA . ALA A 1 112 ? -5.736 3.165 24.480 1.00 82.25 112 ALA A CA 1
ATOM 907 C C . ALA A 1 112 ? -6.338 2.194 23.452 1.00 82.25 112 ALA A C 1
ATOM 909 O O . ALA A 1 112 ? -6.647 1.050 23.787 1.00 82.25 112 ALA A O 1
ATOM 910 N N . ILE A 1 113 ? -6.482 2.618 22.192 1.00 77.25 113 ILE A N 1
ATOM 911 C CA . ILE A 1 113 ? -6.940 1.733 21.114 1.00 77.25 113 ILE A CA 1
ATOM 912 C C . ILE A 1 113 ? -5.877 0.673 20.799 1.00 77.25 113 ILE A C 1
ATOM 914 O O . ILE A 1 113 ? -6.192 -0.512 20.759 1.00 77.25 113 ILE A O 1
ATOM 918 N N . ASN A 1 114 ? -4.609 1.066 20.660 1.00 77.44 114 ASN A N 1
ATOM 919 C CA . ASN A 1 114 ? -3.496 0.146 20.416 1.00 77.44 114 ASN A CA 1
ATOM 920 C C . ASN A 1 114 ? -3.377 -0.929 21.506 1.00 77.44 114 ASN A C 1
ATOM 922 O O . ASN A 1 114 ? -3.034 -2.072 21.204 1.00 77.44 114 ASN A O 1
ATOM 926 N N . ALA A 1 115 ? -3.682 -0.591 22.764 1.00 81.88 115 ALA A N 1
ATOM 927 C CA . ALA A 1 115 ? -3.677 -1.541 23.875 1.00 81.88 115 ALA A CA 1
ATOM 928 C C . ALA A 1 115 ? -4.690 -2.691 23.702 1.00 81.88 115 ALA A C 1
ATOM 930 O O . ALA A 1 115 ? -4.485 -3.769 24.258 1.00 81.88 115 ALA A O 1
ATOM 931 N N . GLN A 1 116 ? -5.744 -2.499 22.900 1.00 83.25 116 GLN A N 1
ATOM 932 C CA . GLN A 1 116 ? -6.729 -3.542 22.587 1.00 83.25 116 GLN A CA 1
ATOM 933 C C . GLN A 1 116 ? -6.214 -4.556 21.552 1.00 83.25 116 GLN A C 1
ATOM 935 O O . GLN A 1 116 ? -6.793 -5.631 21.410 1.00 83.25 116 GLN A O 1
ATOM 940 N N . PHE A 1 117 ? -5.098 -4.260 20.874 1.00 84.50 117 PHE A N 1
ATOM 941 C CA . PHE A 1 117 ? -4.529 -5.088 19.809 1.00 84.50 117 PHE A CA 1
ATOM 942 C C . PHE A 1 117 ? -3.079 -5.514 20.100 1.00 84.50 117 PHE A C 1
ATOM 944 O O . PHE A 1 117 ? -2.160 -5.166 19.352 1.00 84.50 117 PHE A O 1
ATOM 951 N N . PRO A 1 118 ? -2.824 -6.306 21.159 1.00 83.94 118 PRO A N 1
ATOM 952 C CA . PRO A 1 118 ? -1.462 -6.642 21.580 1.00 83.94 118 PRO A CA 1
ATOM 953 C C . PRO A 1 118 ? -0.644 -7.337 20.478 1.00 83.94 118 PRO A C 1
ATOM 955 O O . PRO A 1 118 ? 0.542 -7.046 20.320 1.00 83.94 118 PRO A O 1
ATOM 958 N N . ALA A 1 119 ? -1.288 -8.188 19.672 1.00 85.06 119 ALA A N 1
ATOM 959 C CA . ALA A 1 119 ? -0.652 -8.969 18.608 1.00 85.06 119 ALA A CA 1
ATOM 960 C C . ALA A 1 119 ? -0.154 -8.141 17.407 1.00 85.06 119 ALA A C 1
ATOM 962 O O . ALA A 1 119 ? 0.674 -8.635 16.645 1.00 85.06 119 ALA A O 1
ATOM 963 N N . VAL A 1 120 ? -0.656 -6.914 17.233 1.00 86.06 120 VAL A N 1
ATOM 964 C CA . VAL A 1 120 ? -0.279 -6.002 16.131 1.00 86.06 120 VAL A CA 1
ATOM 965 C C . VAL A 1 120 ? 0.196 -4.643 16.648 1.00 86.06 120 VAL A C 1
ATOM 967 O O . VAL A 1 120 ? 0.274 -3.656 15.918 1.00 86.06 120 VAL A O 1
ATOM 970 N N . SER A 1 121 ? 0.480 -4.573 17.951 1.00 86.75 121 SER A N 1
ATOM 971 C CA . SER A 1 121 ? 0.790 -3.326 18.648 1.00 86.75 121 SER A CA 1
ATOM 972 C C . SER A 1 121 ? 2.045 -2.642 18.107 1.00 86.75 121 SER A C 1
ATOM 974 O O . SER A 1 121 ? 2.120 -1.415 18.122 1.00 86.75 121 SER A O 1
ATOM 976 N N . GLU A 1 122 ? 3.010 -3.402 17.589 1.00 88.62 122 GLU A N 1
ATOM 977 C CA . GLU A 1 122 ? 4.234 -2.841 17.022 1.00 88.62 122 GLU A CA 1
ATOM 978 C C . GLU A 1 122 ? 3.997 -2.228 15.639 1.00 88.62 122 GLU A C 1
ATOM 980 O O . GLU A 1 122 ? 4.438 -1.110 15.378 1.00 88.62 122 GLU A O 1
ATOM 985 N N . GLU A 1 123 ? 3.230 -2.895 14.776 1.00 90.56 123 GLU A N 1
ATOM 986 C CA . GLU A 1 123 ? 2.821 -2.358 13.478 1.00 90.56 123 GLU A CA 1
ATOM 987 C C . GLU A 1 123 ? 2.015 -1.064 13.656 1.00 90.56 123 GLU A C 1
ATOM 989 O O . GLU A 1 123 ? 2.273 -0.064 12.981 1.00 90.56 123 GLU A O 1
ATOM 994 N N . LEU A 1 124 ? 1.108 -1.043 14.637 1.00 90.81 124 LEU A N 1
ATOM 995 C CA . LEU A 1 124 ? 0.324 0.137 14.997 1.00 90.81 124 LEU A CA 1
ATOM 996 C C . LEU A 1 124 ? 1.190 1.300 15.488 1.00 90.81 124 LEU A C 1
ATOM 998 O O . LEU A 1 124 ? 1.042 2.431 15.013 1.00 90.81 124 LEU A O 1
ATOM 1002 N N . ARG A 1 125 ? 2.126 1.039 16.410 1.00 88.12 125 ARG A N 1
ATOM 1003 C CA . ARG A 1 125 ? 3.081 2.053 16.883 1.00 88.12 125 ARG A CA 1
ATOM 1004 C C . ARG A 1 125 ? 3.973 2.558 15.757 1.00 88.12 125 ARG A C 1
ATOM 1006 O O . ARG A 1 125 ? 4.268 3.751 15.714 1.00 88.12 125 ARG A O 1
ATOM 1013 N N . SER A 1 126 ? 4.384 1.679 14.845 1.00 89.88 126 SER A N 1
ATOM 1014 C CA . SER A 1 126 ? 5.199 2.041 13.687 1.00 89.88 126 SER A CA 1
ATOM 1015 C C . SER A 1 126 ? 4.462 3.031 12.784 1.00 89.88 126 SER A C 1
ATOM 1017 O O . SER A 1 126 ? 4.983 4.120 12.532 1.00 89.88 126 SER A O 1
ATOM 1019 N N . VAL A 1 127 ? 3.219 2.722 12.389 1.00 91.19 127 VAL A N 1
ATOM 1020 C CA . VAL A 1 127 ? 2.380 3.630 11.584 1.00 91.19 127 VAL A CA 1
ATOM 1021 C C . VAL A 1 127 ? 2.144 4.951 12.321 1.00 91.19 127 VAL A C 1
ATOM 1023 O O . VAL A 1 127 ? 2.377 6.013 11.744 1.00 91.19 127 VAL A O 1
ATOM 1026 N N . LYS A 1 128 ? 1.775 4.911 13.612 1.00 89.19 128 LYS A N 1
ATOM 1027 C CA . LYS A 1 128 ? 1.580 6.115 14.439 1.00 89.19 128 LYS A CA 1
ATOM 1028 C C . LYS A 1 128 ? 2.823 7.008 14.441 1.00 89.19 128 LYS A C 1
ATOM 1030 O O . LYS A 1 128 ? 2.741 8.181 14.083 1.00 89.19 128 LYS A O 1
ATOM 1035 N N . ARG A 1 129 ? 3.990 6.442 14.761 1.00 89.06 129 ARG A N 1
ATOM 1036 C CA . ARG A 1 129 ? 5.268 7.167 14.792 1.00 89.06 129 ARG A CA 1
ATOM 1037 C C . ARG A 1 129 ? 5.595 7.794 13.438 1.00 89.06 129 ARG A C 1
ATOM 1039 O O . ARG A 1 129 ? 6.084 8.919 13.385 1.00 89.06 129 ARG A O 1
ATOM 1046 N N . MET A 1 130 ? 5.336 7.085 12.340 1.00 89.00 130 MET A N 1
ATOM 1047 C CA . MET A 1 130 ? 5.581 7.601 10.992 1.00 89.00 130 MET A CA 1
ATOM 1048 C C . MET A 1 130 ? 4.628 8.749 10.627 1.00 89.00 130 MET A C 1
ATOM 1050 O O . MET A 1 130 ? 5.088 9.740 10.063 1.00 89.00 130 MET A O 1
ATOM 1054 N N . LEU A 1 131 ? 3.348 8.666 11.003 1.00 86.75 131 LEU A N 1
ATOM 1055 C CA . LEU A 1 131 ? 2.353 9.733 10.803 1.00 86.75 131 LEU A CA 1
ATOM 1056 C C . LEU A 1 131 ? 2.612 10.979 11.664 1.00 86.75 131 LEU A C 1
ATOM 1058 O O . LEU A 1 131 ? 2.209 12.087 11.297 1.00 86.75 131 LEU A O 1
ATOM 1062 N N . GLU A 1 132 ? 3.242 10.811 12.825 1.00 85.25 132 GLU A N 1
ATOM 1063 C CA . GLU A 1 132 ? 3.650 11.899 13.724 1.00 85.25 132 GLU A CA 1
ATOM 1064 C C . GLU A 1 132 ? 5.002 12.509 13.340 1.00 85.25 132 GLU A C 1
ATOM 1066 O O . GLU A 1 132 ? 5.313 13.637 13.737 1.00 85.25 132 GLU A O 1
ATOM 1071 N N . SER A 1 133 ? 5.801 11.794 12.544 1.00 81.94 133 SER A N 1
ATOM 1072 C CA . SER A 1 133 ? 7.095 12.282 12.086 1.00 81.94 133 SER A CA 1
ATOM 1073 C C . SER A 1 133 ? 6.941 13.537 11.220 1.00 81.94 133 SER A C 1
ATOM 1075 O O . SER A 1 133 ? 6.033 13.655 10.401 1.00 81.94 133 SER A O 1
ATOM 1077 N N . LYS A 1 134 ? 7.874 14.485 11.362 1.00 70.31 134 LYS A N 1
ATOM 1078 C CA . LYS A 1 134 ? 7.955 15.680 10.498 1.00 70.31 134 LYS A CA 1
ATOM 1079 C C . LYS A 1 134 ? 8.651 15.393 9.161 1.00 70.31 134 LYS A C 1
ATOM 1081 O O . LYS A 1 134 ? 9.058 16.320 8.463 1.00 70.31 134 LYS A O 1
ATOM 1086 N N . VAL A 1 135 ? 8.847 14.117 8.827 1.00 70.94 135 VAL A N 1
ATOM 1087 C CA . VAL A 1 135 ? 9.498 13.711 7.584 1.00 70.94 135 VAL A CA 1
ATOM 1088 C C . VAL A 1 135 ? 8.518 13.956 6.447 1.00 70.94 135 VAL A C 1
ATOM 1090 O O . VAL A 1 135 ? 7.457 13.346 6.387 1.00 70.94 135 VAL A O 1
ATOM 1093 N N . LEU A 1 136 ? 8.889 14.861 5.542 1.00 60.81 136 LEU A N 1
ATOM 1094 C CA . LEU A 1 136 ? 8.017 15.312 4.455 1.00 60.81 136 LEU A CA 1
ATOM 1095 C C . LEU A 1 136 ? 7.565 14.171 3.537 1.00 60.81 136 LEU A C 1
ATOM 1097 O O . LEU A 1 136 ? 6.454 14.214 3.021 1.00 60.81 136 LEU A O 1
ATOM 1101 N N . LYS A 1 137 ? 8.422 13.166 3.326 1.00 66.31 137 LYS A N 1
ATOM 1102 C CA . LYS A 1 137 ? 8.123 11.984 2.512 1.00 66.31 137 LYS A CA 1
ATOM 1103 C C . LYS A 1 137 ? 8.700 10.752 3.176 1.00 66.31 137 LYS A C 1
ATOM 1105 O O . LYS A 1 137 ? 9.912 10.551 3.171 1.00 66.31 137 LYS A O 1
ATOM 1110 N N . ASN A 1 138 ? 7.824 9.939 3.747 1.00 75.00 138 ASN A N 1
ATOM 1111 C CA . ASN A 1 138 ? 8.207 8.688 4.372 1.00 75.00 138 ASN A CA 1
ATOM 1112 C C . ASN A 1 138 ? 7.642 7.528 3.557 1.00 75.00 138 ASN A C 1
ATOM 1114 O O . ASN A 1 138 ? 6.509 7.114 3.764 1.00 75.00 138 ASN A O 1
ATOM 1118 N N . VAL A 1 139 ? 8.423 7.011 2.611 1.00 76.00 139 VAL A N 1
ATOM 1119 C CA . VAL A 1 139 ? 7.978 5.889 1.774 1.00 76.00 139 VAL A CA 1
ATOM 1120 C C . VAL A 1 139 ? 7.735 4.629 2.612 1.00 76.00 139 VAL A C 1
ATOM 1122 O O . VAL A 1 139 ? 6.894 3.813 2.246 1.00 76.00 139 VAL A O 1
ATOM 1125 N N . ASP A 1 140 ? 8.369 4.500 3.777 1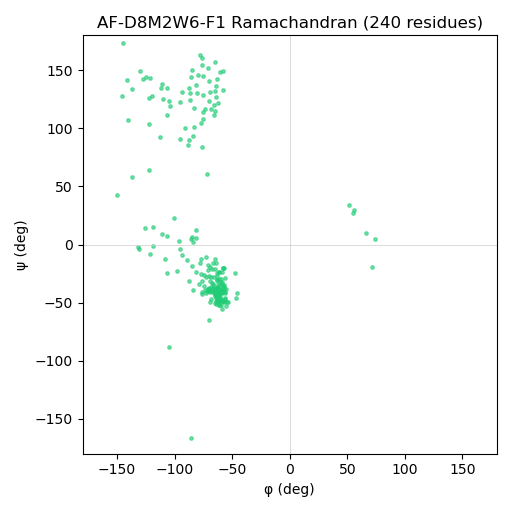.00 83.19 140 ASP A N 1
ATOM 1126 C CA . ASP A 1 140 ? 8.142 3.367 4.674 1.00 83.19 140 ASP A CA 1
ATOM 1127 C C . ASP A 1 140 ? 6.736 3.376 5.281 1.00 83.19 140 ASP A C 1
ATOM 1129 O O . ASP A 1 140 ? 6.231 2.315 5.641 1.00 83.19 140 ASP A O 1
ATOM 1133 N N . LEU A 1 141 ? 6.048 4.526 5.316 1.00 87.88 141 LEU A N 1
ATOM 1134 C CA . LEU A 1 141 ? 4.675 4.601 5.815 1.00 87.88 141 LEU A CA 1
ATOM 1135 C C . LEU A 1 141 ? 3.709 3.772 4.951 1.00 87.88 141 LEU A C 1
ATOM 1137 O O . LEU A 1 141 ? 2.850 3.094 5.512 1.00 87.88 141 LEU A O 1
ATOM 1141 N N . ILE A 1 142 ? 3.867 3.725 3.617 1.00 88.38 142 ILE A N 1
ATOM 1142 C CA . ILE A 1 142 ? 3.013 2.851 2.786 1.00 88.38 142 ILE A CA 1
ATOM 1143 C C . ILE A 1 142 ? 3.282 1.373 3.093 1.00 88.38 142 ILE A C 1
ATOM 1145 O O . ILE A 1 142 ? 2.362 0.561 3.089 1.00 88.38 142 ILE A O 1
ATOM 1149 N N . LEU A 1 143 ? 4.539 1.017 3.377 1.00 88.31 143 LEU A N 1
ATOM 1150 C CA . LEU A 1 143 ? 4.920 -0.353 3.714 1.00 88.31 143 LEU A CA 1
ATOM 1151 C C . LEU A 1 143 ? 4.368 -0.746 5.085 1.00 88.31 143 LEU A C 1
ATOM 1153 O O . LEU A 1 143 ? 3.823 -1.836 5.218 1.00 88.31 143 LEU A O 1
ATOM 1157 N N . ALA A 1 144 ? 4.421 0.165 6.058 1.00 90.88 144 ALA A N 1
ATOM 1158 C CA . ALA A 1 144 ? 3.827 -0.028 7.373 1.00 90.88 144 ALA A CA 1
ATOM 1159 C C . ALA A 1 144 ? 2.300 -0.207 7.285 1.00 90.88 144 ALA A C 1
ATOM 1161 O O . ALA A 1 144 ? 1.754 -1.111 7.914 1.00 90.88 144 ALA A O 1
ATOM 1162 N N . PHE A 1 145 ? 1.612 0.575 6.444 1.00 91.88 145 PHE A N 1
ATOM 1163 C CA . PHE A 1 145 ? 0.186 0.365 6.172 1.00 91.88 145 PHE A CA 1
ATOM 1164 C C . PHE A 1 145 ? -0.101 -0.992 5.518 1.00 91.88 145 PHE A C 1
ATOM 1166 O O . PHE A 1 145 ? -1.083 -1.634 5.878 1.00 91.88 145 PHE A O 1
ATOM 1173 N N . LEU A 1 146 ? 0.734 -1.450 4.579 1.00 90.12 146 LEU A N 1
ATOM 1174 C CA . LEU A 1 146 ? 0.571 -2.768 3.955 1.00 90.12 146 LEU A CA 1
ATOM 1175 C C . LEU A 1 146 ? 0.768 -3.909 4.956 1.00 90.12 146 LEU A C 1
ATOM 1177 O O . LEU A 1 146 ? 0.006 -4.874 4.928 1.00 90.12 146 LEU A O 1
ATOM 1181 N N . ASP A 1 147 ? 1.778 -3.816 5.820 1.00 88.94 147 ASP A N 1
ATOM 1182 C CA . ASP A 1 147 ? 2.012 -4.809 6.869 1.00 88.94 147 ASP A CA 1
ATOM 1183 C C . ASP A 1 147 ? 0.831 -4.839 7.851 1.00 88.94 147 ASP A C 1
ATOM 1185 O O . ASP A 1 147 ? 0.311 -5.913 8.153 1.00 88.94 147 ASP A O 1
ATOM 1189 N N . LEU A 1 148 ? 0.335 -3.668 8.267 1.00 90.81 148 LEU A N 1
ATOM 1190 C CA . LEU A 1 148 ? -0.836 -3.562 9.134 1.00 90.81 148 LEU A CA 1
ATOM 1191 C C . LEU A 1 148 ? -2.099 -4.141 8.478 1.00 90.81 148 LEU A C 1
ATOM 1193 O O . LEU A 1 148 ? -2.801 -4.942 9.089 1.00 90.81 148 LEU A O 1
ATOM 1197 N N . ALA A 1 149 ? -2.361 -3.799 7.215 1.00 90.19 149 ALA A N 1
ATOM 1198 C CA . ALA A 1 149 ? -3.492 -4.326 6.455 1.00 90.19 149 ALA A CA 1
ATOM 1199 C C . ALA A 1 149 ? -3.448 -5.859 6.356 1.00 90.19 149 ALA A C 1
ATOM 1201 O O . ALA A 1 149 ? -4.476 -6.515 6.506 1.00 90.19 149 ALA A O 1
ATOM 1202 N N . LYS A 1 150 ? -2.258 -6.449 6.171 1.00 88.19 150 LYS A N 1
ATOM 1203 C CA . LYS A 1 150 ? -2.079 -7.911 6.185 1.00 88.19 150 LYS A CA 1
ATOM 1204 C C . LYS A 1 150 ? -2.430 -8.515 7.544 1.00 88.19 150 LYS A C 1
ATOM 1206 O O . LYS A 1 150 ? -3.066 -9.565 7.582 1.00 88.19 150 LYS A O 1
ATOM 1211 N N . LYS A 1 151 ? -2.041 -7.865 8.644 1.00 88.56 151 LYS A N 1
ATOM 1212 C CA . LYS A 1 151 ? -2.356 -8.326 10.004 1.00 88.56 151 LYS A CA 1
ATOM 1213 C C . LYS A 1 151 ? -3.845 -8.248 10.339 1.00 88.56 151 LYS A C 1
ATOM 1215 O O . LYS A 1 151 ? -4.336 -9.118 11.047 1.00 88.56 151 LYS A O 1
ATOM 1220 N N . PHE A 1 152 ? -4.552 -7.260 9.797 1.00 88.50 152 PHE A N 1
ATOM 1221 C CA . PHE A 1 152 ? -6.013 -7.156 9.888 1.00 88.50 152 PHE A CA 1
ATOM 1222 C C . PHE A 1 152 ? -6.758 -7.960 8.813 1.00 88.50 152 PHE A C 1
ATOM 1224 O O . PHE A 1 152 ? -7.975 -7.869 8.707 1.00 88.50 152 PHE A O 1
ATOM 1231 N N . HIS A 1 153 ? -6.056 -8.763 8.005 1.00 88.19 153 HIS A N 1
ATOM 1232 C CA . HIS A 1 153 ? -6.654 -9.549 6.919 1.00 88.19 153 HIS A CA 1
ATOM 1233 C C . HIS A 1 153 ? -7.459 -8.704 5.911 1.00 88.19 153 HIS A C 1
ATOM 1235 O O . HIS A 1 153 ? -8.405 -9.187 5.286 1.00 88.19 153 HIS A O 1
ATOM 1241 N N . ALA A 1 154 ? -7.074 -7.440 5.727 1.00 88.88 154 ALA A N 1
ATOM 1242 C CA . ALA A 1 154 ? -7.743 -6.519 4.824 1.00 88.88 154 ALA A CA 1
ATOM 1243 C C . ALA A 1 154 ? -7.411 -6.820 3.353 1.00 88.88 154 ALA A C 1
ATOM 1245 O O . ALA A 1 154 ? -6.286 -7.180 2.995 1.00 88.88 154 ALA A O 1
ATOM 1246 N N . GLY A 1 155 ? -8.392 -6.606 2.472 1.00 89.94 155 GLY A N 1
ATOM 1247 C CA . GLY A 1 155 ? -8.169 -6.605 1.027 1.00 89.94 155 GLY A CA 1
ATOM 1248 C C . GLY A 1 155 ? -7.347 -5.386 0.602 1.00 89.94 155 GLY A C 1
ATOM 1249 O O . GLY A 1 155 ? -7.667 -4.258 0.970 1.00 89.94 155 GLY A O 1
ATOM 1250 N N . ILE A 1 156 ? -6.294 -5.595 -0.193 1.00 90.69 156 ILE A N 1
ATOM 1251 C CA . ILE A 1 156 ? -5.352 -4.534 -0.577 1.00 90.69 156 ILE A CA 1
ATOM 1252 C C . ILE A 1 156 ? -5.518 -4.193 -2.057 1.00 90.69 156 ILE A C 1
ATOM 1254 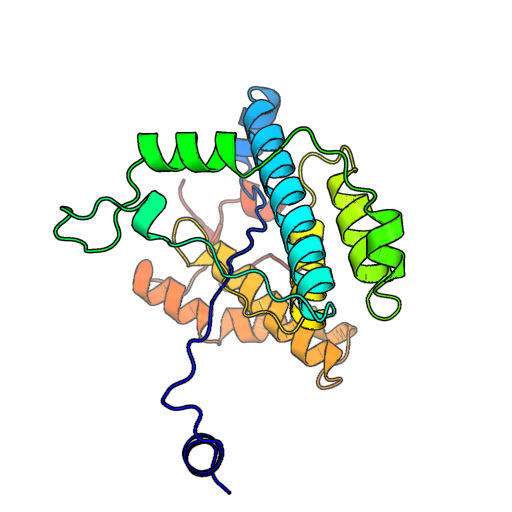O O . ILE A 1 156 ? -5.371 -5.049 -2.926 1.00 90.69 156 ILE A O 1
ATOM 1258 N N . THR A 1 157 ? -5.745 -2.911 -2.346 1.00 91.19 157 THR A N 1
ATOM 1259 C CA . THR A 1 157 ? -5.719 -2.363 -3.709 1.00 91.19 157 THR A CA 1
ATOM 1260 C C . THR A 1 157 ? -4.642 -1.291 -3.813 1.00 91.19 157 THR A C 1
ATOM 1262 O O . THR A 1 157 ? -4.625 -0.345 -3.031 1.00 91.19 157 THR A O 1
ATOM 1265 N N . VAL A 1 158 ? -3.757 -1.410 -4.806 1.00 91.25 158 VAL A N 1
ATOM 1266 C CA . VAL A 1 158 ? -2.714 -0.412 -5.079 1.00 91.25 158 VAL A CA 1
ATOM 1267 C C . VAL A 1 158 ? -3.083 0.401 -6.310 1.00 91.25 158 VAL A C 1
ATOM 1269 O O . VAL A 1 158 ? -3.217 -0.140 -7.408 1.00 91.25 158 VAL A O 1
ATOM 1272 N N . MET A 1 159 ? -3.157 1.719 -6.152 1.00 89.62 159 MET A N 1
ATOM 1273 C CA . MET A 1 159 ? -3.480 2.645 -7.233 1.00 89.62 159 MET A CA 1
ATOM 1274 C C . MET A 1 159 ? -2.407 3.723 -7.394 1.00 89.62 159 MET A C 1
ATOM 1276 O O . MET A 1 159 ? -1.804 4.192 -6.435 1.00 89.62 159 MET A O 1
ATOM 1280 N N . CYS A 1 160 ? -2.162 4.113 -8.641 1.00 88.50 160 CYS A N 1
ATOM 1281 C CA . CYS A 1 160 ? -1.416 5.319 -8.988 1.00 88.50 160 CYS A CA 1
ATOM 1282 C C . CYS A 1 160 ? -2.030 5.924 -10.259 1.00 88.50 160 CYS A C 1
ATOM 1284 O O . CYS A 1 160 ? -2.864 5.279 -10.892 1.00 88.50 160 CYS A O 1
ATOM 1286 N N . LYS A 1 161 ? -1.585 7.119 -10.677 1.00 85.38 161 LYS A N 1
ATOM 1287 C CA . LYS A 1 161 ? -2.162 7.869 -11.816 1.00 85.38 161 LYS A CA 1
ATOM 1288 C C . LYS A 1 161 ? -2.412 7.026 -13.076 1.00 85.38 161 LYS A C 1
ATOM 1290 O O . LYS A 1 161 ? -3.422 7.216 -13.736 1.00 85.38 161 LYS A O 1
ATOM 1295 N N . SER A 1 162 ? -1.484 6.138 -13.433 1.00 83.75 162 SER A N 1
ATOM 1296 C CA . SER A 1 162 ? -1.544 5.360 -14.678 1.00 83.75 162 SER A CA 1
ATOM 1297 C C . SER A 1 162 ? -1.614 3.847 -14.464 1.00 83.75 162 SER A C 1
ATOM 1299 O O . SER A 1 162 ? -1.652 3.108 -15.440 1.00 83.75 162 SER A O 1
ATOM 1301 N N . GLY A 1 163 ? -1.582 3.372 -13.213 1.00 86.75 163 GLY A N 1
ATOM 1302 C CA . GLY A 1 163 ? -1.655 1.944 -12.882 1.00 86.75 163 GLY A CA 1
ATOM 1303 C C . GLY A 1 163 ? -0.458 1.088 -13.326 1.00 86.75 163 GLY A C 1
ATOM 1304 O O . GLY A 1 163 ? -0.548 -0.138 -13.255 1.00 86.75 163 GLY A O 1
ATOM 1305 N N . LYS A 1 164 ? 0.649 1.696 -13.783 1.00 89.88 164 LYS A N 1
ATOM 1306 C CA . LYS A 1 164 ? 1.794 1.005 -14.415 1.00 89.88 164 LYS A CA 1
ATOM 1307 C C . LYS A 1 164 ? 3.005 0.906 -13.502 1.00 89.88 164 LYS A C 1
ATOM 1309 O O . LYS A 1 164 ? 3.114 -0.079 -12.773 1.00 89.88 164 LYS A O 1
ATOM 1314 N N . ASP A 1 165 ? 3.865 1.924 -13.531 1.00 90.88 165 ASP A N 1
ATOM 1315 C CA . ASP A 1 165 ? 5.226 1.891 -12.987 1.00 90.88 165 ASP A CA 1
ATOM 1316 C C . ASP A 1 165 ? 5.212 1.841 -11.458 1.00 90.88 165 ASP A C 1
ATOM 1318 O O . ASP A 1 165 ? 5.538 0.817 -10.866 1.00 90.88 165 ASP A O 1
ATOM 1322 N N . ARG A 1 166 ? 4.714 2.899 -10.803 1.00 90.25 166 ARG A N 1
ATOM 1323 C CA . ARG A 1 166 ? 4.609 2.975 -9.332 1.00 90.25 166 ARG A CA 1
ATOM 1324 C C . ARG A 1 166 ? 3.752 1.853 -8.742 1.00 90.25 166 ARG A C 1
ATOM 1326 O O . ARG A 1 166 ? 4.135 1.251 -7.744 1.00 90.25 166 ARG A O 1
ATOM 1333 N N . THR A 1 167 ? 2.631 1.529 -9.395 1.00 92.75 167 THR A N 1
ATOM 1334 C CA . THR A 1 167 ? 1.794 0.382 -9.004 1.00 92.75 167 THR A CA 1
ATOM 1335 C C . THR A 1 167 ? 2.583 -0.919 -9.098 1.00 92.75 167 THR A C 1
ATOM 1337 O O . THR A 1 167 ? 2.551 -1.717 -8.171 1.00 92.75 167 THR A O 1
ATOM 1340 N N . GLY A 1 168 ? 3.321 -1.134 -10.191 1.00 93.94 168 GLY A N 1
ATOM 1341 C CA . GLY A 1 168 ? 4.144 -2.323 -10.386 1.00 93.94 168 GLY A CA 1
ATOM 1342 C C . GLY A 1 168 ? 5.233 -2.464 -9.333 1.00 93.94 168 GLY A C 1
ATOM 1343 O O . GLY A 1 168 ? 5.419 -3.565 -8.823 1.00 93.94 168 GLY A O 1
ATOM 1344 N N . MET A 1 169 ? 5.894 -1.365 -8.959 1.00 94.00 169 MET A N 1
ATOM 1345 C CA . MET A 1 169 ? 6.937 -1.374 -7.929 1.00 94.00 169 MET A CA 1
ATOM 1346 C C . MET A 1 169 ? 6.385 -1.773 -6.558 1.00 94.00 169 MET A C 1
ATOM 1348 O O . MET A 1 169 ? 6.947 -2.662 -5.919 1.00 94.00 169 MET A O 1
ATOM 1352 N N . LEU A 1 170 ? 5.267 -1.180 -6.126 1.00 92.94 170 LEU A N 1
ATOM 1353 C CA . LEU A 1 170 ? 4.688 -1.492 -4.818 1.00 92.94 170 LEU A CA 1
ATOM 1354 C C . LEU A 1 170 ? 4.042 -2.887 -4.766 1.00 92.94 170 LEU A C 1
ATOM 1356 O O . LEU A 1 170 ? 4.217 -3.592 -3.777 1.00 92.94 170 LEU A O 1
ATOM 1360 N N . VAL A 1 171 ? 3.341 -3.309 -5.828 1.00 94.38 171 VAL A N 1
ATOM 1361 C CA . VAL A 1 171 ? 2.726 -4.651 -5.902 1.00 94.38 171 VAL A CA 1
ATOM 1362 C C . VAL A 1 171 ? 3.793 -5.739 -5.811 1.00 94.38 171 VAL A C 1
ATOM 1364 O O . VAL A 1 171 ? 3.722 -6.575 -4.916 1.00 94.38 171 VAL A O 1
ATOM 1367 N N . SER A 1 172 ? 4.830 -5.662 -6.651 1.00 95.88 172 SER A N 1
ATOM 1368 C CA . SER A 1 172 ? 5.936 -6.632 -6.628 1.00 95.88 172 SER A CA 1
ATOM 1369 C C . SER A 1 172 ? 6.655 -6.662 -5.277 1.00 95.88 172 SER A C 1
ATOM 1371 O O . SER A 1 172 ? 6.984 -7.732 -4.775 1.00 95.88 172 SER A O 1
ATOM 1373 N N . LEU A 1 173 ? 6.851 -5.505 -4.634 1.00 94.56 173 LEU A N 1
ATOM 1374 C CA . LEU A 1 173 ? 7.439 -5.460 -3.295 1.00 94.56 173 LEU A CA 1
ATOM 1375 C C . LEU A 1 173 ? 6.543 -6.115 -2.241 1.00 94.56 173 LEU A C 1
ATOM 1377 O O . LEU A 1 173 ? 7.042 -6.848 -1.390 1.00 94.56 173 LEU A O 1
ATOM 1381 N N . SER A 1 174 ? 5.230 -5.896 -2.303 1.00 92.19 174 SER A N 1
ATOM 1382 C CA . SER A 1 174 ? 4.286 -6.543 -1.389 1.00 92.19 174 SER A CA 1
ATOM 1383 C C . SER A 1 174 ? 4.274 -8.066 -1.553 1.00 92.19 174 SER A C 1
ATOM 1385 O O . SER A 1 174 ? 4.251 -8.773 -0.542 1.00 92.19 174 SER A O 1
ATOM 1387 N N . GLU A 1 175 ? 4.332 -8.556 -2.796 1.00 93.25 175 GLU A N 1
ATOM 1388 C CA . GLU A 1 175 ? 4.386 -9.982 -3.144 1.00 93.25 175 GLU A CA 1
ATOM 1389 C C . GLU A 1 175 ? 5.680 -10.635 -2.641 1.00 93.25 175 GLU A C 1
ATOM 1391 O O . GLU A 1 175 ? 5.630 -11.632 -1.923 1.00 93.25 175 GLU A O 1
ATOM 1396 N N . VAL A 1 176 ? 6.845 -10.041 -2.927 1.00 95.38 176 VAL A N 1
ATOM 1397 C CA . VAL A 1 176 ? 8.140 -10.574 -2.465 1.00 95.38 176 VAL A CA 1
ATOM 1398 C C . VAL A 1 176 ? 8.238 -10.563 -0.945 1.00 95.38 176 VAL A C 1
ATOM 1400 O O . VAL A 1 176 ? 8.678 -11.545 -0.350 1.00 95.38 176 VAL A O 1
ATOM 1403 N N . ARG A 1 177 ? 7.759 -9.503 -0.286 1.00 91.19 177 ARG A N 1
ATOM 1404 C CA . ARG A 1 177 ? 7.701 -9.472 1.182 1.00 91.19 177 ARG A CA 1
ATOM 1405 C C . ARG A 1 177 ? 6.769 -10.541 1.743 1.00 91.19 177 ARG A C 1
ATOM 1407 O O . ARG A 1 177 ? 7.095 -11.133 2.763 1.00 91.19 177 ARG A O 1
ATOM 1414 N N . ALA A 1 178 ? 5.638 -10.818 1.089 1.00 90.19 178 ALA A N 1
ATOM 1415 C CA . ALA A 1 178 ? 4.754 -11.910 1.494 1.00 90.19 178 ALA A CA 1
ATOM 1416 C C . ALA A 1 178 ? 5.448 -13.280 1.386 1.00 90.19 178 ALA A C 1
ATOM 1418 O O . ALA A 1 178 ? 5.316 -14.086 2.302 1.00 90.19 178 ALA A O 1
ATOM 1419 N N . MET A 1 179 ? 6.248 -13.513 0.337 1.00 93.50 179 MET A N 1
ATOM 1420 C CA . MET A 1 179 ? 7.081 -14.721 0.234 1.00 93.50 179 MET A CA 1
ATOM 1421 C C . MET A 1 179 ? 8.109 -14.815 1.370 1.00 93.50 179 MET A C 1
ATOM 1423 O O . MET A 1 179 ? 8.314 -15.898 1.914 1.00 93.50 179 MET A O 1
ATOM 1427 N N . GLY A 1 180 ? 8.720 -13.690 1.755 1.00 91.62 180 GLY A N 1
ATOM 1428 C CA . GLY A 1 180 ? 9.630 -13.624 2.902 1.00 91.62 180 GLY A CA 1
ATOM 1429 C C . GLY A 1 180 ? 8.934 -13.966 4.223 1.00 91.62 180 GLY A C 1
ATOM 1430 O O . GLY A 1 180 ? 9.412 -14.816 4.963 1.00 91.62 180 GLY A O 1
ATOM 1431 N N . PHE A 1 181 ? 7.758 -13.384 4.487 1.00 87.12 181 PHE A N 1
ATOM 1432 C CA . PHE A 1 181 ? 6.960 -13.698 5.683 1.00 87.12 181 PHE A CA 1
ATOM 1433 C C . PHE A 1 181 ? 6.486 -15.155 5.736 1.00 87.12 181 PHE A C 1
ATOM 1435 O O . PHE A 1 181 ? 6.334 -15.713 6.819 1.00 87.12 181 PHE A O 1
ATOM 1442 N N . ALA A 1 182 ? 6.257 -15.773 4.577 1.00 90.06 182 ALA A N 1
ATOM 1443 C CA . ALA A 1 182 ? 5.914 -17.186 4.463 1.00 90.06 182 ALA A CA 1
ATOM 1444 C C . ALA A 1 182 ? 7.141 -18.119 4.530 1.00 90.06 182 ALA A C 1
ATOM 1446 O O . ALA A 1 182 ? 6.994 -19.321 4.317 1.00 90.06 182 ALA A O 1
ATOM 1447 N N . ASN A 1 183 ? 8.342 -17.589 4.799 1.00 91.75 183 ASN A N 1
ATOM 1448 C CA . ASN A 1 183 ? 9.616 -18.317 4.812 1.00 91.75 183 ASN A CA 1
ATOM 1449 C C . ASN A 1 183 ? 9.911 -19.081 3.503 1.00 91.75 183 ASN A C 1
ATOM 1451 O O . ASN A 1 183 ? 10.624 -20.082 3.512 1.00 91.75 183 ASN A O 1
ATOM 1455 N N . ILE A 1 184 ? 9.375 -18.610 2.371 1.00 95.19 184 ILE A N 1
ATOM 1456 C CA . ILE A 1 184 ? 9.633 -19.186 1.039 1.00 95.19 184 ILE A CA 1
ATOM 1457 C C . ILE A 1 184 ? 10.995 -18.716 0.516 1.00 95.19 184 ILE A C 1
ATOM 1459 O O . ILE A 1 184 ? 11.691 -19.453 -0.181 1.00 95.19 184 ILE A O 1
ATOM 1463 N N . ILE A 1 185 ? 11.379 -17.483 0.853 1.00 96.19 185 ILE A N 1
ATO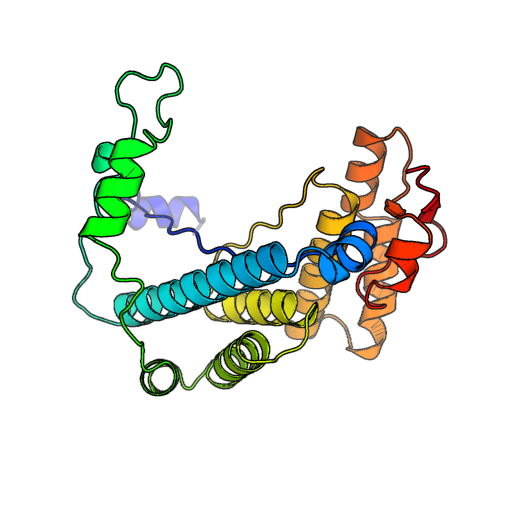M 1464 C CA . ILE A 1 185 ? 12.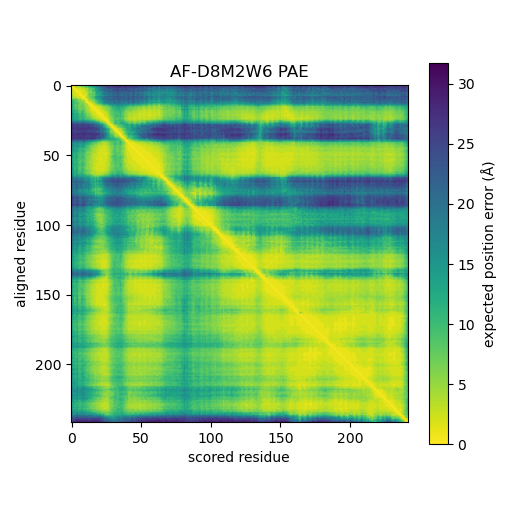640 -16.861 0.440 1.00 96.19 185 ILE A CA 1
ATOM 1465 C C . ILE A 1 185 ? 13.352 -16.260 1.655 1.00 96.19 185 ILE A C 1
ATOM 1467 O O . ILE A 1 185 ? 12.705 -15.804 2.596 1.00 96.19 185 ILE A O 1
ATOM 1471 N N . GLY A 1 186 ? 14.685 -16.225 1.624 1.00 93.00 186 GLY A N 1
ATOM 1472 C CA . GLY A 1 186 ? 15.476 -15.516 2.631 1.00 93.00 186 GLY A CA 1
ATOM 1473 C C . GLY A 1 186 ? 15.466 -13.999 2.415 1.00 93.00 186 GLY A C 1
ATOM 1474 O O . GLY A 1 186 ? 15.335 -13.527 1.282 1.00 93.00 186 GLY A O 1
ATOM 1475 N N . ASN A 1 187 ? 15.670 -13.229 3.489 1.00 88.69 187 ASN A N 1
ATOM 1476 C CA . ASN A 1 187 ? 15.730 -11.760 3.431 1.00 88.69 187 ASN A CA 1
ATOM 1477 C C . ASN A 1 187 ? 16.814 -11.252 2.465 1.00 88.69 187 ASN A C 1
ATOM 1479 O O . ASN A 1 187 ? 16.577 -10.306 1.714 1.00 88.69 187 ASN A O 1
ATOM 1483 N N . ASP A 1 188 ? 17.955 -11.940 2.401 1.00 93.00 188 ASP A N 1
ATOM 1484 C CA . ASP A 1 188 ? 19.071 -11.592 1.509 1.00 93.00 188 ASP A CA 1
ATOM 1485 C C . ASP A 1 188 ? 18.729 -11.776 0.020 1.00 93.00 188 ASP A C 1
ATOM 1487 O O . ASP A 1 188 ? 19.403 -11.243 -0.858 1.00 93.00 188 ASP A O 1
ATOM 1491 N N . SER A 1 189 ? 17.655 -12.513 -0.287 1.00 95.31 189 SER A N 1
ATOM 1492 C CA . SER A 1 189 ? 17.200 -12.779 -1.656 1.00 95.31 189 SER A CA 1
ATOM 1493 C C . SER A 1 189 ? 16.113 -11.814 -2.139 1.00 95.31 189 SER A C 1
ATOM 1495 O O . SER A 1 189 ? 15.727 -11.886 -3.306 1.00 95.31 189 SER A O 1
ATOM 1497 N N . ILE A 1 190 ? 15.617 -10.900 -1.292 1.00 94.38 190 ILE A N 1
ATOM 1498 C CA . ILE A 1 190 ? 14.495 -10.003 -1.631 1.00 94.38 190 ILE A CA 1
ATOM 1499 C C . ILE A 1 190 ? 14.773 -9.222 -2.919 1.00 94.38 190 ILE A C 1
ATOM 1501 O O . ILE A 1 190 ? 13.941 -9.225 -3.825 1.00 94.38 190 ILE A O 1
ATOM 1505 N N . GLN A 1 191 ? 15.944 -8.588 -3.036 1.00 95.50 191 GLN A N 1
ATOM 1506 C CA . GLN A 1 191 ? 16.275 -7.796 -4.225 1.00 95.50 191 GLN A CA 1
ATOM 1507 C C . GLN A 1 191 ? 16.334 -8.656 -5.494 1.00 95.50 191 GLN A C 1
ATOM 1509 O O . GLN A 1 191 ? 15.851 -8.238 -6.542 1.00 95.50 191 GLN A O 1
ATOM 1514 N N . TRP A 1 192 ? 16.870 -9.873 -5.397 1.00 95.62 192 TRP A N 1
ATOM 1515 C CA . TRP A 1 192 ? 16.946 -10.785 -6.536 1.00 95.62 192 TRP A CA 1
ATOM 1516 C C . TRP A 1 192 ? 15.549 -11.185 -7.032 1.00 95.62 192 TRP A C 1
ATOM 1518 O O . TRP A 1 192 ? 15.274 -11.125 -8.230 1.00 95.62 192 TRP A O 1
ATOM 1528 N N . TYR A 1 193 ? 14.634 -11.517 -6.115 1.00 97.38 193 TYR A N 1
ATOM 1529 C CA . TYR A 1 193 ? 13.253 -11.853 -6.471 1.00 97.38 193 TYR A CA 1
ATOM 1530 C C . TYR A 1 193 ? 12.485 -10.651 -7.018 1.00 97.38 193 TYR A C 1
ATOM 1532 O O . TYR A 1 193 ? 11.725 -10.808 -7.973 1.00 97.38 193 TYR A O 1
ATOM 1540 N N . LEU A 1 194 ? 12.702 -9.455 -6.459 1.00 97.38 194 LEU A N 1
ATOM 1541 C CA . LEU A 1 194 ? 12.163 -8.214 -7.015 1.00 97.38 194 LEU A CA 1
ATOM 1542 C C . LEU A 1 194 ? 12.601 -8.040 -8.465 1.00 97.38 194 LEU A C 1
ATOM 1544 O O . LEU A 1 194 ? 11.763 -7.753 -9.322 1.00 97.38 194 LEU A O 1
ATOM 1548 N N . ASP A 1 195 ? 13.889 -8.244 -8.743 1.00 96.50 195 ASP A N 1
ATOM 1549 C CA . ASP A 1 195 ? 14.413 -8.107 -10.092 1.00 96.50 195 ASP A CA 1
ATOM 1550 C C . ASP A 1 195 ? 13.809 -9.142 -11.038 1.00 96.50 195 ASP A C 1
ATOM 1552 O O . ASP A 1 195 ? 13.377 -8.782 -12.132 1.00 96.50 195 ASP A O 1
ATOM 1556 N N . LEU A 1 196 ? 13.686 -10.396 -10.599 1.00 96.31 196 LEU A N 1
ATOM 1557 C CA . LEU A 1 196 ? 13.065 -11.467 -11.373 1.00 96.31 196 LEU A CA 1
ATOM 1558 C C . LEU A 1 196 ? 11.611 -11.141 -11.752 1.00 96.31 196 LEU A C 1
ATOM 1560 O O . LEU A 1 196 ? 11.263 -11.145 -12.933 1.00 96.31 196 LEU A O 1
ATOM 1564 N N . ILE A 1 197 ? 10.747 -10.826 -10.781 1.00 97.06 197 ILE A N 1
ATOM 1565 C CA . ILE A 1 197 ? 9.313 -10.635 -11.066 1.00 97.06 197 ILE A CA 1
ATOM 1566 C C . ILE A 1 197 ? 9.022 -9.308 -11.776 1.00 97.06 197 ILE A C 1
ATOM 1568 O O . ILE A 1 197 ? 8.047 -9.206 -12.520 1.00 97.06 197 ILE A O 1
ATOM 1572 N N . ARG A 1 198 ? 9.869 -8.287 -11.594 1.00 97.12 198 ARG A N 1
ATOM 1573 C CA . ARG A 1 198 ? 9.781 -7.030 -12.354 1.00 97.12 198 ARG A CA 1
ATOM 1574 C C . ARG A 1 198 ? 10.325 -7.190 -13.771 1.00 97.12 198 ARG A C 1
ATOM 1576 O O . ARG A 1 198 ? 9.856 -6.503 -14.668 1.00 97.12 198 ARG A O 1
ATOM 1583 N N . GLY A 1 199 ? 11.308 -8.061 -13.981 1.00 95.50 199 GLY A N 1
ATOM 1584 C CA . GLY A 1 199 ? 11.879 -8.350 -15.296 1.00 95.50 199 GLY A CA 1
ATOM 1585 C C . GLY A 1 199 ? 10.999 -9.239 -16.164 1.00 95.50 199 GLY A C 1
ATOM 1586 O O . GLY A 1 199 ? 10.871 -8.984 -17.356 1.00 95.50 199 GLY A O 1
ATOM 1587 N N . TYR A 1 200 ? 10.384 -10.256 -15.558 1.00 94.88 200 TYR A N 1
ATOM 1588 C CA . TYR A 1 200 ? 9.780 -11.377 -16.286 1.00 94.88 200 TYR A CA 1
ATOM 1589 C C . TYR A 1 200 ? 8.355 -11.725 -15.827 1.00 94.88 200 TYR A C 1
ATOM 1591 O O . TYR A 1 200 ? 7.734 -12.631 -16.376 1.00 94.88 200 TYR A O 1
ATOM 1599 N N . GLY A 1 201 ? 7.826 -11.039 -14.811 1.00 95.25 201 GLY A N 1
ATOM 1600 C CA . GLY A 1 201 ? 6.485 -11.284 -14.283 1.00 95.25 201 GLY A CA 1
ATOM 1601 C C . GLY A 1 201 ? 5.379 -10.527 -15.022 1.00 95.25 201 GLY A C 1
ATOM 1602 O O . GLY A 1 201 ? 5.556 -9.942 -16.085 1.00 95.25 201 GLY A O 1
ATOM 1603 N N . THR A 1 202 ? 4.187 -10.482 -14.433 1.00 94.62 202 THR A N 1
ATOM 1604 C CA . THR A 1 202 ? 3.002 -9.894 -15.087 1.00 94.62 202 THR A CA 1
ATOM 1605 C C . THR A 1 202 ? 3.036 -8.370 -15.174 1.00 94.62 202 THR A C 1
ATOM 1607 O O . THR A 1 202 ? 2.463 -7.767 -16.085 1.00 94.62 202 THR A O 1
ATOM 1610 N N . ARG A 1 203 ? 3.728 -7.710 -14.240 1.00 95.50 203 ARG A N 1
ATOM 1611 C CA . ARG A 1 203 ? 3.731 -6.246 -14.148 1.00 95.50 203 ARG A CA 1
ATOM 1612 C C . ARG A 1 203 ? 4.483 -5.570 -15.294 1.00 95.50 203 ARG A C 1
ATOM 1614 O O . ARG A 1 203 ? 4.134 -4.433 -15.605 1.00 95.50 203 ARG A O 1
ATOM 1621 N N . ILE A 1 204 ? 5.470 -6.221 -15.914 1.00 95.06 204 ILE A N 1
ATOM 1622 C CA . ILE A 1 204 ? 6.163 -5.663 -17.088 1.00 95.06 204 ILE A CA 1
ATOM 1623 C C . ILE A 1 204 ? 5.294 -5.751 -18.346 1.00 95.06 204 ILE A C 1
ATOM 1625 O O . ILE A 1 204 ? 5.239 -4.791 -19.110 1.00 95.06 204 ILE A O 1
ATOM 1629 N N . MET A 1 205 ? 4.504 -6.822 -18.491 1.00 94.38 205 MET A N 1
ATOM 1630 C CA . MET A 1 205 ? 3.519 -6.953 -19.575 1.00 94.38 205 MET A CA 1
ATOM 1631 C C . MET A 1 205 ? 2.445 -5.859 -19.497 1.00 94.38 205 MET A C 1
ATOM 1633 O O . MET A 1 205 ? 1.993 -5.338 -20.514 1.00 94.38 205 MET A O 1
ATOM 1637 N N . ASN A 1 206 ? 2.069 -5.438 -18.282 1.00 92.88 206 ASN A N 1
ATOM 1638 C CA . ASN A 1 206 ? 1.181 -4.288 -18.104 1.00 92.88 206 ASN A CA 1
ATOM 1639 C C . ASN A 1 206 ? 1.819 -2.982 -18.594 1.00 92.88 206 ASN A C 1
ATOM 1641 O O . ASN A 1 206 ? 1.115 -2.154 -19.170 1.00 92.88 206 ASN A O 1
ATOM 1645 N N . ALA A 1 207 ? 3.121 -2.778 -18.373 1.00 91.69 207 ALA A N 1
ATOM 1646 C CA . ALA A 1 207 ? 3.822 -1.618 -18.919 1.00 91.69 207 ALA A CA 1
ATOM 1647 C C . ALA A 1 207 ? 3.823 -1.674 -20.455 1.00 91.69 207 ALA A C 1
ATOM 1649 O O . ALA A 1 207 ? 3.364 -0.725 -21.090 1.00 91.69 207 ALA A O 1
ATOM 1650 N N . GLU A 1 208 ? 4.185 -2.824 -21.028 1.00 93.56 208 GLU A N 1
ATOM 1651 C CA . GLU A 1 208 ? 4.217 -3.058 -22.474 1.00 93.56 208 GLU A CA 1
ATOM 1652 C C . GLU A 1 208 ? 2.873 -2.808 -23.150 1.00 93.56 208 GLU A C 1
ATOM 1654 O O . GLU A 1 208 ? 2.798 -2.017 -24.087 1.00 93.56 208 GLU A O 1
ATOM 1659 N N . LYS A 1 209 ? 1.785 -3.378 -22.625 1.00 91.88 209 LYS A N 1
ATOM 1660 C CA . LYS A 1 209 ? 0.436 -3.174 -23.172 1.00 91.88 209 LYS A CA 1
ATOM 1661 C C . LYS A 1 209 ? 0.034 -1.697 -23.238 1.00 91.88 209 LYS A C 1
ATOM 1663 O O . LYS A 1 209 ? -0.779 -1.312 -24.071 1.00 91.88 209 LYS A O 1
ATOM 1668 N N . ASN A 1 210 ? 0.568 -0.872 -22.344 1.00 86.69 210 ASN A N 1
ATOM 1669 C CA . ASN A 1 210 ? 0.193 0.531 -22.232 1.00 86.69 210 ASN A CA 1
ATOM 1670 C C . ASN A 1 210 ? 1.145 1.503 -22.940 1.00 86.69 210 ASN A C 1
ATOM 1672 O O . ASN A 1 210 ? 0.754 2.644 -23.177 1.00 86.69 210 ASN A O 1
ATOM 1676 N N . THR A 1 211 ? 2.400 1.123 -23.173 1.00 89.12 211 THR A N 1
ATOM 1677 C CA . THR A 1 211 ? 3.434 2.010 -23.741 1.00 89.12 211 THR A CA 1
ATOM 1678 C C . THR A 1 211 ? 4.024 1.476 -25.046 1.00 89.12 211 THR A C 1
ATOM 1680 O O . THR A 1 211 ? 4.800 2.174 -25.693 1.00 89.12 211 THR A O 1
ATOM 1683 N N . GLY A 1 212 ? 3.690 0.239 -25.419 1.00 90.56 212 GLY A N 1
ATOM 1684 C CA . GLY A 1 212 ? 4.315 -0.503 -26.511 1.00 90.56 212 GLY A CA 1
ATOM 1685 C C . GLY A 1 212 ? 5.717 -1.025 -26.184 1.00 90.56 212 GLY A C 1
ATOM 1686 O O . GLY A 1 212 ? 6.382 -1.541 -27.078 1.00 90.56 212 GLY A O 1
ATOM 1687 N N . LYS A 1 213 ? 6.206 -0.865 -24.944 1.00 91.06 213 LYS A N 1
ATOM 1688 C CA . LYS A 1 213 ? 7.551 -1.295 -24.532 1.00 91.06 213 LYS A CA 1
ATOM 1689 C C . LYS A 1 213 ? 7.532 -1.966 -23.166 1.00 91.06 213 LYS A C 1
ATOM 1691 O O . LYS A 1 213 ? 6.987 -1.412 -22.212 1.00 91.06 213 LYS A O 1
ATOM 1696 N N . ALA A 1 214 ? 8.210 -3.104 -23.046 1.00 93.31 214 ALA A N 1
ATOM 1697 C CA . ALA A 1 214 ? 8.464 -3.797 -21.783 1.00 93.31 214 ALA A CA 1
ATOM 1698 C C . ALA A 1 214 ? 9.505 -3.047 -20.922 1.00 93.31 214 ALA A C 1
ATOM 1700 O O . ALA A 1 214 ? 10.592 -3.548 -20.640 1.00 93.31 214 ALA A O 1
ATOM 1701 N N . GLN A 1 215 ? 9.192 -1.805 -20.544 1.00 93.00 215 GLN A N 1
ATOM 1702 C CA . GLN A 1 215 ? 10.049 -0.926 -19.752 1.00 93.00 215 GLN A CA 1
ATOM 1703 C C . GLN A 1 215 ? 9.230 -0.123 -18.742 1.00 93.00 215 GLN A C 1
ATOM 1705 O O . GLN A 1 215 ? 8.143 0.365 -19.059 1.00 93.00 215 GLN A O 1
ATOM 1710 N N . TYR A 1 216 ? 9.788 0.066 -17.547 1.00 92.25 216 TYR A N 1
ATOM 1711 C CA . TYR A 1 216 ? 9.246 0.983 -16.549 1.00 92.25 216 TYR A CA 1
ATOM 1712 C C . TYR A 1 216 ? 9.777 2.392 -16.787 1.00 92.25 216 TYR A C 1
ATOM 1714 O O . TYR A 1 216 ? 10.990 2.600 -16.828 1.00 92.25 216 TYR A O 1
ATOM 1722 N N . MET A 1 217 ? 8.876 3.357 -16.933 1.00 87.31 217 MET A N 1
ATOM 1723 C CA . MET A 1 217 ? 9.218 4.724 -17.321 1.00 87.31 217 MET A CA 1
ATOM 1724 C C . MET A 1 217 ? 9.362 5.604 -16.079 1.00 87.31 217 MET A C 1
ATOM 1726 O O . MET A 1 217 ? 8.398 6.214 -15.619 1.00 87.31 217 MET A O 1
ATOM 1730 N N . PHE A 1 218 ? 10.584 5.676 -15.552 1.00 83.56 218 PHE A N 1
ATOM 1731 C CA . PHE A 1 218 ? 10.968 6.636 -14.517 1.00 83.56 218 PHE A CA 1
ATOM 1732 C C . PHE A 1 218 ? 11.942 7.655 -15.110 1.00 83.56 218 PHE A C 1
ATOM 1734 O O . PHE A 1 218 ? 12.838 7.298 -15.874 1.00 83.56 218 PHE A O 1
ATOM 1741 N N . ASN A 1 219 ? 11.780 8.935 -14.778 1.00 79.00 219 ASN A N 1
ATOM 1742 C CA . ASN A 1 219 ? 12.799 9.931 -15.111 1.00 79.00 219 ASN A CA 1
ATOM 1743 C C . ASN A 1 219 ? 13.982 9.848 -14.119 1.00 79.00 219 ASN A C 1
ATOM 1745 O O . ASN A 1 219 ? 13.863 9.278 -13.032 1.00 79.00 219 ASN A O 1
ATOM 1749 N N . ALA A 1 220 ? 15.131 10.428 -14.481 1.00 77.69 220 ALA A N 1
ATOM 1750 C CA . ALA A 1 220 ? 16.359 10.334 -13.680 1.00 77.69 220 ALA A CA 1
ATOM 1751 C C . ALA A 1 220 ? 16.202 10.888 -12.251 1.00 77.69 220 ALA A C 1
ATOM 1753 O O . ALA A 1 220 ? 16.819 10.389 -11.310 1.00 77.69 220 ALA A O 1
ATOM 1754 N N . LEU A 1 221 ? 15.358 11.908 -12.077 1.00 73.06 221 LEU A N 1
ATOM 1755 C CA . LEU A 1 221 ? 15.050 12.465 -10.766 1.00 73.06 221 LEU A CA 1
ATOM 1756 C C . LEU A 1 221 ? 14.236 11.470 -9.929 1.00 73.06 221 LEU A C 1
ATOM 1758 O O . LEU A 1 221 ? 14.621 11.172 -8.803 1.00 73.06 221 LEU A O 1
ATOM 1762 N N . GLN A 1 222 ? 13.159 10.907 -10.474 1.00 75.88 222 GLN A N 1
ATOM 1763 C CA . GLN A 1 222 ? 12.325 9.904 -9.805 1.00 75.88 222 GLN A CA 1
ATOM 1764 C C . GLN A 1 222 ? 13.151 8.696 -9.361 1.00 75.88 222 GLN A C 1
ATOM 1766 O O . GLN A 1 222 ? 13.056 8.288 -8.207 1.00 75.88 222 GLN A O 1
ATOM 1771 N N . ASP A 1 223 ? 14.014 8.177 -10.234 1.00 78.25 223 ASP A N 1
ATOM 1772 C CA . ASP A 1 223 ? 14.884 7.042 -9.905 1.00 78.25 223 ASP A CA 1
ATOM 1773 C C . ASP A 1 223 ? 15.881 7.372 -8.778 1.00 78.25 223 ASP A C 1
ATOM 1775 O O . ASP A 1 223 ? 16.215 6.507 -7.971 1.00 78.25 223 ASP A O 1
ATOM 1779 N N . LYS A 1 224 ? 16.321 8.633 -8.657 1.00 77.88 224 LYS A N 1
ATOM 1780 C CA . LYS A 1 224 ? 17.231 9.069 -7.586 1.00 77.88 224 LYS A 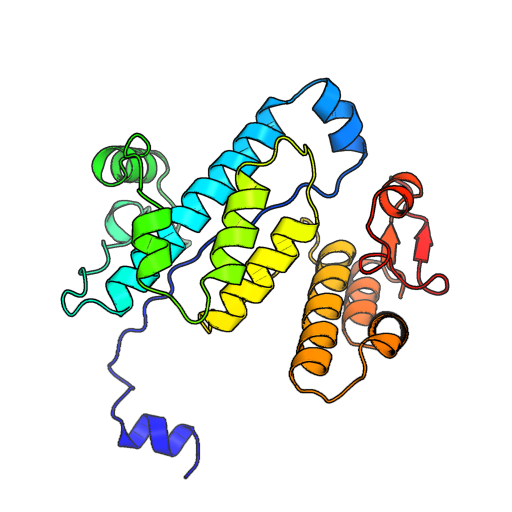CA 1
ATOM 1781 C C . LYS A 1 224 ? 16.562 9.119 -6.208 1.00 77.88 224 LYS A C 1
ATOM 1783 O O . LYS A 1 224 ? 17.214 8.793 -5.221 1.00 77.88 224 LYS A O 1
ATOM 1788 N N . PHE A 1 225 ? 15.300 9.543 -6.133 1.00 75.12 225 PHE A N 1
ATOM 1789 C CA . PHE A 1 225 ? 14.584 9.736 -4.860 1.00 75.12 225 PHE A CA 1
ATOM 1790 C C . PHE A 1 225 ? 13.757 8.524 -4.415 1.00 75.12 225 PHE A C 1
ATOM 1792 O O . PHE A 1 225 ? 13.259 8.503 -3.290 1.00 75.12 225 PHE A O 1
ATOM 1799 N N . LEU A 1 226 ? 13.607 7.511 -5.269 1.00 78.44 226 LEU A N 1
ATOM 1800 C CA . LEU A 1 226 ? 12.993 6.247 -4.881 1.00 78.44 226 LEU A CA 1
ATOM 1801 C C . LEU A 1 226 ? 13.912 5.455 -3.932 1.00 78.44 226 LEU A C 1
ATOM 1803 O O . LEU A 1 226 ? 15.120 5.392 -4.169 1.00 78.44 226 LEU A O 1
ATOM 1807 N N . PRO A 1 227 ? 13.366 4.788 -2.901 1.00 84.19 227 PRO A N 1
ATOM 1808 C CA . PRO A 1 227 ? 14.094 3.760 -2.162 1.00 84.19 227 PRO A CA 1
ATOM 1809 C C . PRO A 1 227 ? 14.508 2.613 -3.086 1.00 84.19 227 PRO A C 1
ATOM 1811 O O . PRO A 1 227 ? 13.773 2.280 -4.017 1.00 84.19 227 PRO A O 1
ATOM 1814 N N . ASP A 1 228 ? 15.642 1.967 -2.811 1.00 87.06 228 ASP A N 1
ATOM 1815 C CA . ASP A 1 228 ? 16.203 0.932 -3.694 1.00 87.06 228 ASP A CA 1
ATOM 1816 C C . ASP A 1 228 ? 15.225 -0.221 -3.968 1.00 87.06 228 ASP A C 1
ATOM 1818 O O . ASP A 1 228 ? 15.035 -0.605 -5.123 1.00 87.06 228 ASP A O 1
ATOM 1822 N N . LEU A 1 229 ? 14.494 -0.675 -2.945 1.00 90.56 229 LEU A N 1
ATOM 1823 C CA . LEU A 1 229 ? 13.482 -1.732 -3.075 1.00 90.56 229 LEU A CA 1
ATOM 1824 C C . LEU A 1 229 ? 12.297 -1.352 -3.977 1.00 90.56 229 LEU A C 1
ATOM 1826 O O . LEU A 1 229 ? 11.553 -2.227 -4.418 1.00 90.56 229 LEU A O 1
ATOM 1830 N N . LEU A 1 230 ? 12.101 -0.069 -4.281 1.00 90.50 230 LEU A N 1
ATOM 1831 C CA . LEU A 1 230 ? 11.044 0.433 -5.163 1.00 90.50 230 LEU A CA 1
ATOM 1832 C C . LEU A 1 230 ? 11.569 0.887 -6.529 1.00 90.50 230 LEU A C 1
ATOM 1834 O O . LEU A 1 230 ? 10.796 1.427 -7.319 1.00 90.50 230 LEU A O 1
ATOM 1838 N N . LYS A 1 231 ? 12.848 0.650 -6.838 1.00 90.88 231 LYS A N 1
ATOM 1839 C CA . LYS A 1 231 ? 13.404 0.912 -8.169 1.00 90.88 231 LYS A CA 1
ATOM 1840 C C . LYS A 1 231 ? 13.184 -0.277 -9.096 1.00 90.88 231 LYS A C 1
ATOM 1842 O O . LYS A 1 231 ? 13.284 -1.439 -8.700 1.00 90.88 231 LYS A O 1
ATOM 1847 N N . ALA A 1 232 ? 12.936 0.015 -10.367 1.00 92.62 232 ALA A N 1
ATOM 1848 C CA . ALA A 1 232 ? 12.920 -1.008 -11.406 1.00 92.62 232 ALA A CA 1
ATOM 1849 C C . ALA A 1 232 ? 14.323 -1.632 -11.589 1.00 92.62 232 ALA A C 1
ATOM 1851 O O . ALA A 1 232 ? 15.320 -0.977 -11.283 1.00 92.62 232 ALA A O 1
ATOM 1852 N N . PRO A 1 233 ? 14.452 -2.855 -12.116 1.00 93.56 233 PRO A N 1
ATOM 1853 C CA . PRO A 1 233 ? 15.745 -3.405 -12.535 1.00 93.56 233 PRO A CA 1
ATOM 1854 C C . PRO A 1 233 ? 16.442 -2.533 -13.584 1.00 93.56 233 PRO A C 1
ATOM 1856 O O . PRO A 1 233 ? 15.804 -1.886 -14.405 1.00 93.56 233 PRO A O 1
ATOM 1859 N N . ARG A 1 234 ? 17.779 -2.502 -13.608 1.00 88.69 234 ARG A N 1
ATOM 1860 C CA . ARG A 1 234 ? 18.499 -1.618 -14.550 1.00 88.69 234 ARG A CA 1
ATOM 1861 C C . ARG A 1 234 ? 18.202 -1.933 -16.022 1.00 88.69 234 ARG A C 1
ATOM 1863 O O . ARG A 1 234 ? 18.133 -1.015 -16.829 1.00 88.69 234 ARG A O 1
ATOM 1870 N N . TYR A 1 235 ? 18.003 -3.204 -16.365 1.00 88.56 235 TYR A N 1
ATOM 1871 C CA . TYR A 1 235 ? 17.821 -3.660 -17.748 1.00 88.56 235 TYR A CA 1
ATOM 1872 C C . TYR A 1 235 ? 16.419 -3.393 -18.326 1.00 88.56 235 TYR A C 1
ATOM 1874 O O . TYR A 1 235 ? 16.250 -3.439 -19.540 1.00 88.56 235 TYR A O 1
ATOM 1882 N N . ASN A 1 236 ? 15.420 -3.090 -17.492 1.00 87.50 236 ASN A N 1
ATOM 1883 C CA . ASN A 1 236 ? 14.060 -2.742 -17.922 1.00 87.50 236 ASN A CA 1
ATOM 1884 C C . ASN A 1 236 ? 13.649 -1.316 -17.497 1.00 87.50 236 ASN A C 1
ATOM 1886 O O . ASN A 1 236 ? 12.470 -0.965 -17.565 1.00 87.50 236 ASN A O 1
ATOM 1890 N N . ARG A 1 237 ? 14.609 -0.472 -17.089 1.00 84.94 237 ARG A N 1
ATOM 1891 C CA . ARG A 1 237 ? 14.397 0.971 -16.898 1.00 84.94 237 ARG A CA 1
ATOM 1892 C C . ARG A 1 237 ? 14.344 1.672 -18.253 1.00 84.94 237 ARG A C 1
ATOM 1894 O O . ARG A 1 237 ? 15.337 1.743 -18.976 1.00 84.94 237 ARG A O 1
ATOM 1901 N N . GLY A 1 238 ? 13.180 2.214 -18.585 1.00 77.56 238 GLY A N 1
ATOM 1902 C CA . GLY A 1 238 ? 13.013 3.150 -19.688 1.00 77.56 238 GLY A CA 1
ATOM 1903 C C . GLY A 1 238 ? 13.331 4.573 -19.236 1.00 77.56 238 GLY A C 1
ATOM 1904 O O . GLY A 1 238 ? 13.131 4.926 -18.076 1.00 77.56 238 GLY A O 1
ATOM 1905 N N . HIS A 1 239 ? 13.815 5.402 -20.158 1.00 70.88 239 HIS A N 1
ATOM 1906 C CA . HIS A 1 239 ? 14.022 6.824 -19.897 1.00 70.88 239 HIS A CA 1
ATOM 1907 C C . HIS A 1 239 ? 12.747 7.559 -20.300 1.00 70.88 239 HIS A C 1
ATOM 1909 O O . HIS A 1 239 ? 12.481 7.762 -21.486 1.00 70.88 239 HIS A O 1
ATOM 1915 N N . GLY A 1 240 ? 11.922 7.898 -19.310 1.00 56.12 240 GLY A N 1
ATOM 1916 C CA . GLY A 1 240 ? 10.758 8.743 -19.539 1.00 56.12 240 GLY A CA 1
ATOM 1917 C C . GLY A 1 240 ? 11.200 10.141 -19.958 1.00 56.12 240 GLY A C 1
ATOM 1918 O O . GLY A 1 240 ? 11.897 10.810 -19.198 1.00 56.12 240 GLY A O 1
ATOM 1919 N N . ILE A 1 241 ? 10.786 10.582 -21.145 1.00 45.47 241 ILE A N 1
ATOM 1920 C CA . ILE A 1 241 ? 10.776 12.005 -21.484 1.00 45.47 241 ILE A CA 1
ATOM 1921 C C . ILE A 1 241 ? 9.549 12.555 -20.754 1.00 45.47 241 ILE A C 1
ATOM 1923 O O . ILE A 1 241 ? 8.425 12.196 -21.105 1.00 45.47 241 ILE A O 1
ATOM 1927 N N . THR A 1 242 ? 9.754 13.275 -19.651 1.00 41.03 242 THR A N 1
ATOM 1928 C CA . THR A 1 242 ? 8.673 14.053 -19.023 1.00 41.03 242 THR A CA 1
ATOM 1929 C C . THR A 1 242 ? 8.201 15.149 -19.948 1.00 41.03 242 THR A C 1
ATOM 1931 O O . THR A 1 242 ? 9.094 15.812 -20.521 1.00 41.03 242 THR A O 1
#

Organism: Blastocystis hominis (NCBI:txid12968)

Secondary structure (DSSP, 8-state):
--HHHHHHHTTGGGPPPPP----------HHHHHHHTT-HHHHHHHHHHHHHHHHHHHHHHHHHHSS--PPPPPGGGTEETT-TTS-EE-HHHHHHHHHHH--TT----HHHHHTT-GGGHHHHHHHHHHHHS--S--THHHHHHHHHHHHTT-------TTSSHHHHHHHHHHHHHHHHHTTSS-GGGHHHHHHHHHHHSHHHHHHHHHHSSS-EEE-HHHHHHS-GGGSPPGGGEEE---

Radius of gyration: 20.85 Å; Cα contacts (8 Å, |Δi|>4): 199; chains: 1; bounding box: 50×56×51 Å

pLDDT: mean 80.27, std 12.79, range [41.03, 97.38]

Mean predicted aligned error: 9.47 Å

Solvent-accessible surface area (backbone atoms only — not comparable to full-atom values): 14597 Å² total; per-residue (Å²): 131,53,74,66,51,50,41,61,75,65,59,49,90,80,60,86,82,84,84,84,90,73,59,81,73,81,85,83,51,53,72,50,53,62,45,39,79,75,41,57,62,60,56,52,50,46,52,50,50,33,51,52,28,51,51,50,51,52,53,50,52,57,37,71,74,41,92,71,71,74,77,77,79,63,65,76,68,24,39,29,88,86,39,94,79,72,68,41,74,30,61,73,42,39,50,54,48,43,72,73,74,49,69,89,80,66,83,72,64,60,65,68,54,42,66,77,37,72,95,49,35,65,49,51,50,50,39,52,52,54,74,69,42,89,61,88,73,58,75,64,48,61,52,36,50,52,55,39,33,57,75,69,69,49,89,85,83,82,81,48,101,80,61,33,52,73,28,35,31,54,50,48,44,53,52,50,50,49,36,36,77,68,67,74,42,57,80,92,44,47,66,58,52,44,39,48,44,55,71,72,35,73,51,27,53,53,24,17,78,73,70,79,39,70,35,40,67,44,37,76,64,43,62,67,75,45,56,75,82,55,51,72,46,81,93,38,52,33,82,41,85,127